Protein AF-A0A7V2SRA1-F1 (afdb_monomer_lite)

Sequence (242 aa):
MNKQQLEEMQYCLSDGKINYTYFKDKYCMFLLQHFITQTISINALKKSHYAQFCNKPKVKQWLSHCGSKFIEPEMVMALWQNELHHFTVTLGQWGGQSPSWQQTCRKGYNLVLQLNFCKTHDRMYEKVTLEDRSPFTFWGHPVSSKRNTLAWSRLDFSKDFSEVLIEEVQNDWLRRADRILSQFEIRKDEAYFTRCGINFNADLFRDYFETFLKPIKALWDEAILCATLEFLTNEIGVKHIY

Secondary structure (DSSP, 8-state):
--HHHHHHHHHHH-SS-EEEEE-TTHHHHHHHHHH-SS-EEHHHHHHSTTGGGGGSHHHHHHHHH--SSEE-HHHHHTT--S--EEEEEEEEEEEES-HHHHT-SSSEEEEEEEEEE-HHHHHHHHHHBSSSS-TTS-TTS---SSS-EEEEEEEEE-TTSSEEEEEEEE-SHHHHHHHHHHHHHH-TT-SEEEETTEEEEHHHHHHHIIIIIHHHHTTHHHHHHHHHHHIIIIII--SEE-

Radius of gyration: 20.52 Å; chains: 1; bounding box: 51×48×55 Å

Structure (mmCIF, N/CA/C/O backbone):
data_AF-A0A7V2SRA1-F1
#
_entry.id   AF-A0A7V2SRA1-F1
#
loop_
_atom_site.group_PDB
_atom_site.id
_atom_site.type_symbol
_atom_site.label_atom_id
_atom_site.label_alt_id
_atom_site.label_comp_id
_atom_site.label_asym_id
_atom_site.label_entity_id
_atom_site.label_seq_id
_atom_site.pdbx_PDB_ins_code
_atom_site.Cartn_x
_atom_site.Cartn_y
_atom_site.Cartn_z
_atom_site.occupancy
_atom_site.B_iso_or_equiv
_atom_site.auth_seq_id
_atom_site.auth_comp_id
_atom_site.auth_asym_id
_atom_site.auth_atom_id
_atom_site.pdbx_PDB_model_num
ATOM 1 N N . MET A 1 1 ? -14.494 -16.254 -0.238 1.00 92.75 1 MET A N 1
ATOM 2 C CA . MET A 1 1 ? -15.909 -15.986 -0.614 1.00 92.75 1 MET A CA 1
ATOM 3 C C . MET A 1 1 ? -16.265 -16.752 -1.887 1.00 92.75 1 MET A C 1
ATOM 5 O O . MET A 1 1 ? -15.365 -17.318 -2.507 1.00 92.75 1 MET A O 1
ATOM 9 N N . ASN A 1 2 ? -17.545 -16.838 -2.269 1.00 93.19 2 ASN A N 1
ATOM 10 C CA . ASN A 1 2 ? -17.913 -17.393 -3.581 1.00 93.19 2 ASN A CA 1
ATOM 11 C C . ASN A 1 2 ? -17.711 -16.342 -4.700 1.00 93.19 2 ASN A C 1
ATOM 13 O O . ASN A 1 2 ? -17.446 -15.176 -4.411 1.00 93.19 2 ASN A O 1
ATOM 17 N N . LYS A 1 3 ? -17.785 -16.758 -5.973 1.00 94.62 3 LYS A N 1
ATOM 18 C CA . LYS A 1 3 ? -17.505 -15.866 -7.114 1.00 94.62 3 LYS A CA 1
ATOM 19 C C . LYS A 1 3 ? -18.513 -14.720 -7.228 1.00 94.62 3 LYS A C 1
ATOM 21 O O . LYS A 1 3 ? -18.113 -13.591 -7.460 1.00 94.62 3 LYS A O 1
ATOM 26 N N . GLN A 1 4 ? -19.793 -15.017 -7.018 1.00 95.12 4 GLN A N 1
ATOM 27 C CA . GLN A 1 4 ? -20.866 -14.030 -7.100 1.00 95.12 4 GLN A CA 1
ATOM 28 C C . GLN A 1 4 ? -20.676 -12.917 -6.061 1.00 95.12 4 GLN A C 1
ATOM 30 O O . GLN A 1 4 ? -20.712 -11.747 -6.409 1.00 95.12 4 GLN A O 1
ATOM 35 N N . GLN A 1 5 ? -20.382 -13.279 -4.809 1.00 93.88 5 GLN A N 1
ATOM 36 C CA . GLN A 1 5 ? -20.104 -12.316 -3.739 1.00 93.88 5 GLN A CA 1
ATOM 37 C C . GLN A 1 5 ? -18.932 -11.392 -4.091 1.00 93.88 5 GLN A C 1
ATOM 39 O O . GLN A 1 5 ? -18.994 -10.192 -3.848 1.00 93.88 5 GLN A O 1
ATOM 44 N N . LEU A 1 6 ? -17.864 -11.945 -4.674 1.00 94.81 6 LEU A N 1
ATOM 45 C CA . LEU A 1 6 ? -16.714 -11.158 -5.111 1.00 94.81 6 LEU A CA 1
ATOM 46 C C . LEU A 1 6 ? -17.099 -10.167 -6.219 1.00 94.81 6 LEU A C 1
ATOM 48 O O . LEU A 1 6 ? -16.709 -9.004 -6.155 1.00 94.81 6 LEU A O 1
ATOM 52 N N . GLU A 1 7 ? -17.842 -10.626 -7.226 1.00 94.44 7 GLU A N 1
ATOM 53 C CA . GLU A 1 7 ? -18.295 -9.796 -8.347 1.00 94.44 7 GLU A CA 1
ATOM 54 C C . GLU A 1 7 ? -19.223 -8.669 -7.869 1.00 94.44 7 GLU A C 1
ATOM 56 O O . GLU A 1 7 ? -19.065 -7.529 -8.298 1.00 94.44 7 GLU A O 1
ATOM 61 N N . GLU A 1 8 ? -20.127 -8.954 -6.927 1.00 93.19 8 GLU A N 1
ATOM 62 C CA . GLU A 1 8 ? -20.997 -7.961 -6.287 1.00 93.19 8 GLU A CA 1
ATOM 63 C C . GLU A 1 8 ? -20.189 -6.914 -5.507 1.00 93.19 8 GLU A C 1
ATOM 65 O O . GLU A 1 8 ? -20.401 -5.716 -5.690 1.00 93.19 8 GLU A O 1
ATOM 70 N N . MET A 1 9 ? -19.214 -7.339 -4.691 1.00 91.69 9 MET A N 1
ATOM 71 C CA . MET A 1 9 ? -18.320 -6.409 -3.990 1.00 91.69 9 MET A CA 1
ATOM 72 C C . MET A 1 9 ? -17.554 -5.525 -4.970 1.00 91.69 9 MET A C 1
ATOM 74 O O . MET A 1 9 ? -17.505 -4.310 -4.798 1.00 91.69 9 MET A O 1
ATOM 78 N N . GLN A 1 10 ? -16.958 -6.123 -6.004 1.00 92.00 10 GLN A N 1
ATOM 79 C CA . GLN A 1 10 ? -16.230 -5.369 -7.017 1.00 92.00 10 GLN A CA 1
ATOM 80 C C . GLN A 1 10 ? -17.146 -4.366 -7.702 1.00 92.00 10 GLN A C 1
ATOM 82 O O . GLN A 1 10 ? -16.761 -3.213 -7.813 1.00 92.00 10 GLN A O 1
ATOM 87 N N . TYR A 1 11 ? -18.353 -4.764 -8.100 1.00 91.12 11 TYR A N 1
ATOM 88 C CA . TYR A 1 11 ? -19.316 -3.868 -8.727 1.00 91.12 11 TYR A CA 1
ATOM 89 C C . TYR A 1 11 ? -19.646 -2.674 -7.823 1.00 91.12 11 TYR A C 1
ATOM 91 O O . TYR A 1 11 ? -19.405 -1.535 -8.222 1.00 91.12 11 TYR A O 1
ATOM 99 N N . CYS A 1 12 ? -20.078 -2.923 -6.583 1.00 89.56 12 CYS A N 1
ATOM 100 C CA . CYS A 1 12 ? -20.474 -1.878 -5.634 1.00 89.56 12 CYS A CA 1
ATOM 101 C C . CYS A 1 12 ? -19.333 -0.920 -5.262 1.00 89.56 12 CYS A C 1
ATOM 103 O O . CYS A 1 12 ? -19.581 0.247 -4.979 1.00 89.56 12 CYS A O 1
ATOM 105 N N . LEU A 1 13 ? -18.089 -1.404 -5.259 1.00 87.38 13 LEU A N 1
ATOM 106 C CA . LEU A 1 13 ? -16.913 -0.646 -4.817 1.00 87.38 13 LEU A CA 1
ATOM 107 C C . LEU A 1 13 ? -16.063 -0.116 -5.984 1.00 87.38 13 LEU A C 1
ATOM 109 O O . LEU A 1 13 ? -15.056 0.556 -5.767 1.00 87.38 13 LEU A O 1
ATOM 113 N N . SER A 1 14 ? -16.427 -0.431 -7.231 1.00 73.62 14 SER A N 1
ATOM 114 C CA . SER A 1 14 ? -15.653 -0.060 -8.428 1.00 73.62 14 SER A CA 1
ATOM 115 C C . SER A 1 14 ? -15.944 1.341 -8.965 1.00 73.62 14 SER A C 1
ATOM 117 O O . SER A 1 14 ? -15.278 1.767 -9.914 1.00 73.62 14 SER A O 1
ATOM 119 N N . ASP A 1 15 ? -16.881 2.075 -8.360 1.00 58.22 15 ASP A N 1
ATOM 120 C CA . ASP A 1 15 ? -17.464 3.289 -8.948 1.00 58.22 15 ASP A CA 1
ATOM 121 C C . ASP A 1 15 ? -16.583 4.554 -8.845 1.00 58.22 15 ASP A C 1
ATOM 123 O O . ASP A 1 15 ? -17.011 5.677 -9.107 1.00 58.22 15 ASP A O 1
ATOM 127 N N . GLY A 1 16 ? -15.293 4.400 -8.538 1.00 55.03 16 GLY A N 1
ATOM 128 C CA . GLY A 1 16 ? -14.349 5.509 -8.548 1.00 55.03 16 GLY A CA 1
ATOM 129 C C . GLY A 1 16 ? -12.896 5.065 -8.597 1.00 55.03 16 GLY A C 1
ATOM 130 O O . GLY A 1 16 ? -12.471 4.134 -7.921 1.00 55.03 16 GLY A O 1
ATOM 131 N N . LYS A 1 17 ? -12.080 5.786 -9.374 1.00 61.94 17 LYS A N 1
ATOM 132 C CA . LYS A 1 17 ? -10.632 5.796 -9.137 1.00 61.94 17 LYS A CA 1
ATOM 133 C C . LYS A 1 17 ? -10.413 6.407 -7.761 1.00 61.94 17 LYS A C 1
ATOM 135 O O . LYS A 1 17 ? -10.502 7.626 -7.623 1.00 61.94 17 LYS A O 1
ATOM 140 N N . ILE A 1 18 ? -10.091 5.580 -6.776 1.00 79.25 18 ILE A N 1
ATOM 141 C CA . ILE A 1 18 ? -9.688 6.081 -5.469 1.00 79.25 18 ILE A CA 1
ATOM 142 C C . ILE A 1 18 ? -8.267 6.616 -5.637 1.00 79.25 18 ILE A C 1
ATOM 144 O O . ILE A 1 18 ? -7.288 5.865 -5.681 1.00 79.25 18 ILE A O 1
ATOM 148 N N . ASN A 1 19 ? -8.158 7.929 -5.832 1.00 89.81 19 ASN A N 1
ATOM 149 C CA . ASN A 1 19 ? -6.879 8.612 -5.724 1.00 89.81 19 ASN A CA 1
ATOM 150 C C . ASN A 1 19 ? -6.400 8.432 -4.288 1.00 89.81 19 ASN A C 1
ATOM 152 O O . ASN A 1 19 ? -7.099 8.804 -3.350 1.00 89.81 19 ASN A O 1
ATOM 156 N N . TYR A 1 20 ? -5.212 7.867 -4.128 1.00 92.69 20 TYR A N 1
ATOM 157 C CA . TYR A 1 20 ? -4.651 7.591 -2.820 1.00 92.69 20 TYR A CA 1
ATOM 158 C C . TYR A 1 20 ? -3.365 8.376 -2.649 1.00 92.69 20 TYR A C 1
ATOM 160 O O . TYR A 1 20 ? -2.504 8.379 -3.530 1.00 92.69 20 TYR A O 1
ATOM 168 N N . THR A 1 21 ? -3.233 9.056 -1.518 1.00 93.19 21 THR A N 1
ATOM 169 C CA . THR A 1 21 ? -2.005 9.754 -1.156 1.00 93.19 21 THR A CA 1
ATOM 170 C C . THR A 1 21 ? -1.408 9.144 0.093 1.00 93.19 21 THR A C 1
ATOM 172 O O . THR A 1 21 ? -2.110 8.800 1.050 1.00 93.19 21 THR A O 1
ATOM 175 N N . TYR A 1 22 ? -0.088 9.008 0.069 1.00 94.19 22 TYR A N 1
ATOM 176 C CA . TYR A 1 22 ? 0.673 8.463 1.177 1.00 94.19 22 TYR A CA 1
ATOM 177 C C . TYR A 1 22 ? 1.929 9.288 1.418 1.00 94.19 22 TYR A C 1
ATOM 179 O O . TYR A 1 22 ? 2.570 9.762 0.483 1.00 94.19 22 TYR A O 1
ATOM 187 N N . PHE A 1 23 ? 2.295 9.414 2.682 1.00 91.56 23 PHE A N 1
ATOM 188 C CA . PHE A 1 23 ? 3.573 9.946 3.125 1.00 91.56 23 PHE A CA 1
ATOM 189 C C . PHE A 1 23 ? 4.098 9.056 4.244 1.00 91.56 23 PHE A C 1
ATOM 191 O O . PHE A 1 23 ? 3.331 8.338 4.890 1.00 91.56 23 PHE A O 1
ATOM 198 N N . LYS A 1 24 ? 5.412 9.088 4.469 1.00 90.62 24 LYS A N 1
ATOM 199 C CA . LYS A 1 24 ? 6.066 8.215 5.448 1.00 90.62 24 LYS A CA 1
ATOM 200 C C . LYS A 1 24 ? 5.407 8.324 6.828 1.00 90.62 24 LYS A C 1
ATOM 202 O O . LYS A 1 24 ? 5.165 9.429 7.310 1.00 90.62 24 LYS A O 1
ATOM 207 N N . ASP A 1 25 ? 5.147 7.172 7.451 1.00 89.94 25 ASP A N 1
ATOM 208 C CA . ASP A 1 25 ? 4.459 7.033 8.740 1.00 89.94 25 ASP A CA 1
ATOM 209 C C . ASP A 1 25 ? 2.972 7.483 8.773 1.00 89.94 25 ASP A C 1
ATOM 211 O O . ASP A 1 25 ? 2.394 7.542 9.861 1.00 89.94 25 ASP A O 1
ATOM 215 N N . LYS A 1 26 ? 2.294 7.733 7.634 1.00 91.75 26 LYS A N 1
ATOM 216 C CA . LYS A 1 26 ? 0.843 8.056 7.610 1.00 91.75 26 LYS A CA 1
ATOM 217 C C . LYS A 1 26 ? -0.003 7.003 8.345 1.00 91.75 26 LYS A C 1
ATOM 219 O O . LYS A 1 26 ? -0.949 7.366 9.043 1.00 91.75 26 LYS A O 1
ATOM 224 N N . TYR A 1 27 ? 0.364 5.720 8.274 1.00 92.75 27 TYR A N 1
ATOM 225 C CA . TYR A 1 27 ? -0.348 4.650 8.992 1.00 92.75 27 TYR A CA 1
ATOM 226 C C . TYR A 1 27 ? -0.405 4.870 10.511 1.00 92.75 27 TYR A C 1
ATOM 228 O O . TYR A 1 27 ? -1.387 4.496 11.148 1.00 92.75 27 TYR A O 1
ATOM 236 N N . CYS A 1 28 ? 0.615 5.507 11.104 1.00 92.56 28 CYS A N 1
ATOM 237 C CA . CYS A 1 28 ? 0.616 5.812 12.534 1.00 92.56 28 CYS A CA 1
ATOM 238 C C . CYS A 1 28 ? -0.541 6.747 12.871 1.00 92.56 28 CYS A C 1
ATOM 240 O O . CYS A 1 28 ? -1.225 6.543 13.865 1.00 92.56 28 CYS A O 1
ATOM 242 N N . MET A 1 29 ? -0.779 7.755 12.032 1.00 90.31 29 MET A N 1
ATOM 243 C CA . MET A 1 29 ? -1.881 8.692 12.227 1.00 90.31 29 MET A CA 1
ATOM 244 C C . MET A 1 29 ? -3.218 7.991 12.098 1.00 90.31 29 MET A C 1
ATOM 246 O O . MET A 1 29 ? -4.045 8.121 12.989 1.00 90.31 29 MET A O 1
ATOM 250 N N . PHE A 1 30 ? -3.397 7.209 11.035 1.00 92.00 30 PHE A N 1
ATOM 251 C CA . PHE A 1 30 ? -4.619 6.444 10.822 1.00 92.00 30 PHE A CA 1
ATOM 252 C C . PHE A 1 30 ? -4.952 5.562 12.040 1.00 92.00 30 PHE A C 1
ATOM 254 O O . PHE A 1 30 ? -6.064 5.613 12.563 1.00 92.00 30 PHE A O 1
ATOM 261 N N . LEU A 1 31 ? -3.973 4.822 12.568 1.00 93.38 31 LEU A N 1
ATOM 262 C CA . LEU A 1 31 ? -4.171 3.972 13.746 1.00 93.38 31 LEU A CA 1
ATOM 263 C C . LEU A 1 31 ? -4.404 4.776 15.034 1.00 93.38 31 LEU A C 1
ATOM 265 O O . LEU A 1 31 ? -5.230 4.390 15.860 1.00 93.38 31 LEU A O 1
ATOM 269 N N . LEU A 1 32 ? -3.713 5.907 15.208 1.00 93.44 32 LEU A N 1
ATOM 270 C CA . LEU A 1 32 ? -3.933 6.798 16.349 1.00 93.44 32 LEU A CA 1
ATOM 271 C C . LEU A 1 32 ? -5.328 7.429 16.321 1.00 93.44 32 LEU A C 1
ATOM 273 O O . LEU A 1 32 ? -5.929 7.561 17.377 1.00 93.44 32 LEU A O 1
ATOM 277 N N . GLN A 1 33 ? -5.868 7.766 15.150 1.00 91.81 33 GLN A N 1
ATOM 278 C CA . GLN A 1 33 ? -7.232 8.298 15.017 1.00 91.81 33 GLN A CA 1
ATOM 279 C C . GLN A 1 33 ? -8.283 7.283 15.476 1.00 91.81 33 GLN A C 1
ATOM 281 O O . GLN A 1 33 ? -9.242 7.651 16.144 1.00 91.81 33 GLN A O 1
ATOM 286 N N . HIS A 1 34 ? -8.069 5.998 15.189 1.00 90.69 34 HIS A N 1
ATOM 287 C CA . HIS A 1 34 ? -8.954 4.927 15.652 1.00 90.69 34 HIS A CA 1
ATOM 288 C C . HIS A 1 34 ? -8.795 4.626 17.148 1.00 90.69 34 HIS A C 1
ATOM 290 O O . HIS A 1 34 ? -9.720 4.137 17.790 1.00 90.69 34 HIS A O 1
ATOM 296 N N . PHE A 1 35 ? -7.619 4.901 17.715 1.00 93.06 35 PHE A N 1
ATOM 297 C CA . PHE A 1 35 ? -7.342 4.691 19.133 1.00 93.06 35 PHE A CA 1
ATOM 298 C C . PHE A 1 35 ? -7.830 5.839 20.022 1.00 93.06 35 PHE A C 1
ATOM 300 O O . PHE A 1 35 ? -8.368 5.610 21.103 1.00 93.06 35 PHE A O 1
ATOM 307 N N . ILE A 1 36 ? -7.604 7.076 19.583 1.00 93.44 36 ILE A N 1
ATOM 308 C CA . ILE A 1 36 ? -7.875 8.302 20.332 1.00 93.44 36 ILE A CA 1
ATOM 309 C C . ILE A 1 36 ? -9.261 8.808 19.933 1.00 93.44 36 ILE A C 1
ATOM 311 O O . ILE A 1 36 ? -9.405 9.799 19.228 1.00 93.44 36 ILE A O 1
ATOM 315 N N . THR A 1 37 ? -10.295 8.097 20.381 1.00 92.62 37 THR A N 1
ATOM 316 C CA . THR A 1 37 ? -11.703 8.476 20.159 1.00 92.62 37 THR A CA 1
ATOM 317 C C . THR A 1 37 ? -12.203 9.529 21.150 1.00 92.62 37 THR A C 1
ATOM 319 O O . THR A 1 37 ? -13.251 10.132 20.951 1.00 92.62 37 THR A O 1
ATOM 322 N N . GLN A 1 38 ? -11.444 9.756 22.221 1.00 93.44 38 GLN A N 1
ATOM 323 C CA . GLN A 1 38 ? -11.684 10.760 23.250 1.00 93.44 38 GLN A CA 1
ATOM 324 C C . GLN A 1 38 ? -10.349 11.321 23.735 1.00 93.44 38 GLN A C 1
ATOM 326 O O . GLN A 1 38 ? -9.298 10.716 23.513 1.00 93.44 38 GLN A O 1
ATOM 331 N N . THR A 1 39 ? -10.384 12.450 24.439 1.00 94.44 39 THR A N 1
ATOM 332 C CA . THR A 1 39 ? -9.178 13.071 24.988 1.00 94.44 39 THR A CA 1
ATOM 333 C C . THR A 1 39 ? -8.441 12.123 25.937 1.00 94.44 39 THR A C 1
ATOM 335 O O . THR A 1 39 ? -9.001 11.656 26.930 1.00 94.44 39 THR A O 1
ATOM 338 N N . ILE A 1 40 ? -7.158 11.862 25.667 1.00 95.19 40 ILE A N 1
ATOM 339 C CA . ILE A 1 40 ? -6.296 11.018 26.511 1.00 95.19 40 ILE A CA 1
ATOM 340 C C . ILE A 1 40 ? -5.048 11.768 26.964 1.00 95.19 40 ILE A C 1
ATOM 342 O O . ILE A 1 40 ? -4.631 12.745 26.354 1.00 95.19 40 ILE A O 1
ATOM 346 N N . SER A 1 41 ? -4.3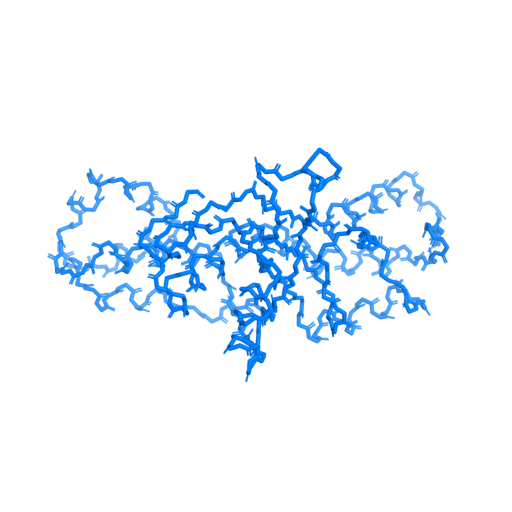91 11.292 28.023 1.00 94.75 41 SER A N 1
ATOM 347 C CA . SER A 1 41 ? -3.075 11.826 28.398 1.00 94.75 41 SER A CA 1
ATOM 348 C C . SER A 1 41 ? -1.954 11.250 27.524 1.00 94.75 41 SER A C 1
ATOM 350 O O . SER A 1 41 ? -1.997 10.084 27.126 1.00 94.75 41 SER A O 1
ATOM 352 N N . ILE A 1 42 ? -0.877 12.016 27.319 1.00 92.94 42 ILE A N 1
ATOM 353 C CA . ILE A 1 42 ? 0.341 11.529 26.642 1.00 92.94 42 ILE A CA 1
ATOM 354 C C . ILE A 1 42 ? 0.910 10.291 27.359 1.00 92.94 42 ILE A C 1
ATOM 356 O O . ILE A 1 42 ? 1.425 9.371 26.726 1.00 92.94 42 ILE A O 1
ATOM 360 N N . ASN A 1 43 ? 0.810 10.241 28.691 1.00 93.44 43 ASN A N 1
ATOM 361 C CA . ASN A 1 43 ? 1.259 9.090 29.474 1.00 93.44 43 ASN A CA 1
ATOM 362 C C . ASN A 1 43 ? 0.417 7.834 29.190 1.00 93.44 43 ASN A C 1
ATOM 364 O O . ASN A 1 43 ? 0.965 6.738 29.131 1.00 93.44 43 ASN A O 1
ATOM 368 N N . ALA A 1 44 ? -0.895 7.987 28.981 1.00 94.88 44 ALA A N 1
ATOM 369 C CA . ALA A 1 44 ? -1.761 6.879 28.587 1.00 94.88 44 ALA A CA 1
ATOM 370 C C . ALA A 1 44 ? -1.365 6.335 27.207 1.00 94.88 44 ALA A C 1
ATOM 372 O O . ALA A 1 44 ? -1.191 5.127 27.064 1.00 94.88 44 ALA A O 1
ATOM 373 N N . LEU A 1 45 ? -1.105 7.213 26.228 1.00 94.62 45 LEU A N 1
ATOM 374 C CA . LEU A 1 45 ? -0.603 6.795 24.915 1.00 94.62 45 LEU A CA 1
ATOM 375 C C . LEU A 1 45 ? 0.722 6.020 25.032 1.00 94.62 45 LEU A C 1
ATOM 377 O O . LEU A 1 45 ? 0.859 4.938 24.464 1.00 94.62 45 LEU A O 1
ATOM 381 N N . LYS A 1 46 ? 1.671 6.517 25.834 1.00 93.69 46 LYS A N 1
ATOM 382 C CA . LYS A 1 46 ? 2.974 5.866 26.080 1.00 93.69 46 LYS A CA 1
ATOM 383 C C . LYS A 1 46 ? 2.887 4.511 26.793 1.00 93.69 46 LYS A C 1
ATOM 385 O O . LYS A 1 46 ? 3.865 3.773 26.775 1.00 93.69 46 LYS A O 1
ATOM 390 N N . LYS A 1 47 ? 1.757 4.189 27.427 1.00 95.50 47 LYS A N 1
ATOM 391 C CA . LYS A 1 47 ? 1.500 2.895 28.082 1.00 95.50 47 LYS A CA 1
ATOM 392 C C . LYS A 1 47 ? 0.615 1.958 27.252 1.00 95.50 47 LYS A C 1
ATOM 394 O O . LYS A 1 47 ? 0.383 0.829 27.669 1.00 95.50 47 LYS A O 1
ATOM 399 N N . SER A 1 48 ? 0.107 2.422 26.112 1.00 95.75 48 SER A N 1
ATOM 400 C CA . SER A 1 48 ? -0.737 1.634 25.211 1.00 95.75 48 SER A CA 1
ATOM 401 C C . SER A 1 48 ? 0.085 0.721 24.297 1.00 95.75 48 SER A C 1
ATOM 403 O O . SER A 1 48 ? 1.307 0.849 24.196 1.00 95.75 48 SER A O 1
ATOM 405 N N . HIS A 1 49 ? -0.592 -0.142 23.537 1.00 93.31 49 HIS A N 1
ATOM 406 C CA . HIS A 1 49 ? 0.026 -0.917 22.455 1.00 93.31 49 HIS A CA 1
ATOM 407 C C . HIS A 1 49 ? 0.572 -0.045 21.310 1.00 93.31 49 HIS A C 1
ATOM 409 O O . HIS A 1 49 ? 1.381 -0.515 20.513 1.00 93.31 49 HIS A O 1
ATOM 415 N N . TYR A 1 50 ? 0.211 1.242 21.265 1.00 94.62 50 TYR A N 1
ATOM 416 C CA . TYR A 1 50 ? 0.743 2.227 20.320 1.00 94.62 50 TYR A CA 1
ATOM 417 C C . TYR A 1 50 ? 1.925 3.042 20.864 1.00 94.62 50 TYR A C 1
ATOM 419 O O . TYR A 1 50 ? 2.377 3.983 20.210 1.00 94.62 50 TYR A O 1
ATOM 427 N N . ALA A 1 51 ? 2.482 2.684 22.027 1.00 94.62 51 ALA A N 1
ATOM 428 C CA . ALA A 1 51 ? 3.611 3.396 22.634 1.00 94.62 51 ALA A CA 1
ATOM 429 C C . ALA A 1 51 ? 4.798 3.579 21.671 1.00 94.62 51 ALA A C 1
ATOM 431 O O . ALA A 1 51 ? 5.426 4.639 21.652 1.00 94.62 51 ALA A O 1
ATOM 432 N N . GLN A 1 52 ? 5.062 2.582 20.822 1.00 94.25 52 GLN A N 1
ATOM 433 C CA . GLN A 1 52 ? 6.125 2.626 19.816 1.00 94.25 52 GLN A CA 1
ATOM 434 C C . GLN A 1 52 ? 5.970 3.773 18.805 1.00 94.25 52 GLN A C 1
ATOM 436 O O . GLN A 1 52 ? 6.974 4.301 18.324 1.00 94.25 52 GLN A O 1
ATOM 441 N N . PHE A 1 53 ? 4.740 4.219 18.524 1.00 93.56 53 PHE A N 1
ATOM 442 C CA . PHE A 1 53 ? 4.507 5.341 17.618 1.00 93.56 53 PHE A CA 1
ATOM 443 C C . PHE A 1 53 ? 5.035 6.647 18.195 1.00 93.56 53 PHE A C 1
ATOM 445 O O . PHE A 1 53 ? 5.509 7.474 17.431 1.00 93.56 53 PHE A O 1
ATOM 452 N N . CYS A 1 54 ? 5.104 6.804 19.522 1.00 91.25 54 CYS A N 1
ATOM 453 C CA . CYS A 1 54 ? 5.696 7.989 20.155 1.00 91.25 54 CYS A CA 1
ATOM 454 C C . CYS A 1 54 ? 7.169 8.219 19.769 1.00 91.25 54 CYS A C 1
ATOM 456 O O . CYS A 1 54 ? 7.672 9.330 19.923 1.00 91.25 54 CYS A O 1
ATOM 458 N N . ASN A 1 55 ? 7.863 7.180 19.293 1.00 91.44 55 ASN A N 1
ATOM 459 C CA . ASN A 1 55 ? 9.261 7.260 18.872 1.00 91.44 55 ASN A CA 1
ATOM 460 C C . ASN A 1 55 ? 9.420 7.535 17.372 1.00 91.44 55 ASN A C 1
ATOM 462 O O . ASN A 1 55 ? 10.529 7.835 16.927 1.00 91.44 55 ASN A O 1
ATOM 466 N N . LYS A 1 56 ? 8.338 7.454 16.589 1.00 91.12 56 LYS A N 1
ATOM 467 C CA . LYS A 1 56 ? 8.368 7.787 15.164 1.00 91.12 56 LYS A CA 1
ATOM 468 C C . LYS A 1 56 ? 8.643 9.280 14.999 1.00 91.12 56 LYS A C 1
ATOM 470 O O . LYS A 1 56 ? 8.008 10.066 15.704 1.00 91.12 56 LYS A O 1
ATOM 475 N N . PRO A 1 57 ? 9.548 9.699 14.093 1.00 88.69 57 PRO A N 1
ATOM 476 C CA . PRO A 1 57 ? 9.990 11.092 14.000 1.00 88.69 57 PRO A CA 1
ATOM 477 C C . PRO A 1 57 ? 8.840 12.104 13.966 1.00 88.69 57 PRO A C 1
ATOM 479 O O . PRO A 1 57 ? 8.873 13.093 14.695 1.00 88.69 57 PRO A O 1
ATOM 482 N N . LYS A 1 58 ? 7.788 11.816 13.191 1.00 85.12 58 LYS A N 1
ATOM 483 C CA . LYS A 1 58 ? 6.625 12.698 13.038 1.00 85.12 58 LYS A CA 1
ATOM 484 C C . LYS A 1 58 ? 5.771 12.792 14.293 1.00 85.12 58 LYS A C 1
ATOM 486 O O . LYS A 1 58 ? 5.486 13.890 14.759 1.00 85.12 58 LYS A O 1
ATOM 491 N N . VAL A 1 59 ? 5.412 11.653 14.876 1.00 88.75 59 VAL A N 1
ATOM 492 C CA . VAL A 1 59 ? 4.620 11.619 16.113 1.00 88.75 59 VAL A CA 1
ATOM 493 C C . VAL A 1 59 ? 5.413 12.249 17.256 1.00 88.75 59 VAL A C 1
ATOM 495 O O . VAL A 1 59 ? 4.868 13.042 18.012 1.00 88.75 59 VAL A O 1
ATOM 498 N N . LYS A 1 60 ? 6.719 11.973 17.352 1.00 89.88 60 LYS A N 1
ATOM 499 C CA . LYS A 1 60 ? 7.607 12.577 18.350 1.00 89.88 60 LYS A CA 1
ATOM 500 C C . LYS A 1 60 ? 7.660 14.099 18.218 1.00 89.88 60 LYS A C 1
ATOM 502 O O . LYS A 1 60 ? 7.539 14.792 19.225 1.00 89.88 60 LYS A O 1
ATOM 507 N N . GLN A 1 61 ? 7.829 14.604 16.994 1.00 87.69 61 GLN A N 1
ATOM 508 C CA . GLN A 1 61 ? 7.824 16.037 16.711 1.00 87.69 61 GLN A CA 1
ATOM 509 C C . GLN A 1 61 ? 6.477 16.659 17.082 1.00 87.69 61 GLN A C 1
ATOM 511 O O . GLN A 1 61 ? 6.436 17.688 17.739 1.00 87.69 61 GLN A O 1
ATOM 516 N N . TRP A 1 62 ? 5.361 16.047 16.713 1.00 87.44 62 TRP A N 1
ATOM 517 C CA . TRP A 1 62 ? 4.041 16.552 17.087 1.00 87.44 62 TRP A CA 1
ATOM 518 C C . TRP A 1 62 ? 3.827 16.580 18.598 1.00 87.44 62 TRP A C 1
ATOM 520 O O . TRP A 1 62 ? 3.483 17.626 19.141 1.00 87.44 62 TRP A O 1
ATOM 530 N N . LEU A 1 63 ? 4.151 15.489 19.296 1.00 88.62 63 LEU A N 1
ATOM 531 C CA . LEU A 1 63 ? 4.048 15.417 20.752 1.00 88.62 63 LEU A CA 1
ATOM 532 C C . LEU A 1 63 ? 4.915 16.466 21.464 1.00 88.62 63 LEU A C 1
ATOM 534 O O . LEU A 1 63 ? 4.547 16.884 22.557 1.00 88.62 63 LEU A O 1
ATOM 538 N N . SER A 1 64 ? 6.039 16.907 20.883 1.00 86.88 64 SER A N 1
ATOM 539 C CA . SER A 1 64 ? 6.845 17.987 21.474 1.00 86.88 64 SER A CA 1
ATOM 540 C C . SER A 1 64 ? 6.220 19.373 21.308 1.00 86.88 64 SER A C 1
ATOM 542 O O . SER A 1 64 ? 6.537 20.266 22.086 1.00 86.88 64 SER A O 1
ATOM 544 N N . HIS A 1 65 ? 5.358 19.562 20.306 1.00 83.75 65 HIS A N 1
ATOM 545 C CA . HIS A 1 65 ? 4.605 20.805 20.100 1.00 83.75 65 HIS A CA 1
ATOM 546 C C . HIS A 1 65 ? 3.267 20.807 20.849 1.00 83.75 65 HIS A C 1
ATOM 548 O O . HIS A 1 65 ? 2.685 21.871 21.062 1.00 83.75 65 HIS A O 1
ATOM 554 N N . CYS A 1 66 ? 2.790 19.642 21.298 1.00 81.19 66 CYS A N 1
ATOM 555 C CA . CYS A 1 66 ? 1.674 19.543 22.229 1.00 81.19 66 CYS A CA 1
ATOM 556 C C . CYS A 1 66 ? 2.087 20.133 23.588 1.00 81.19 66 CYS A C 1
ATOM 558 O O . CYS A 1 66 ? 2.618 19.441 24.451 1.00 81.19 66 CYS A O 1
ATOM 560 N N . GLY A 1 67 ? 1.834 21.429 23.793 1.00 72.31 67 GLY A N 1
ATOM 561 C CA . GLY A 1 67 ? 2.055 22.103 25.081 1.00 72.31 67 GLY A CA 1
ATOM 562 C C . GLY A 1 67 ? 1.141 21.598 26.208 1.00 72.31 67 GLY A C 1
ATOM 563 O O . GLY A 1 67 ? 1.384 21.877 27.381 1.00 72.31 67 GLY A O 1
ATOM 564 N N . SER A 1 68 ? 0.100 20.832 25.862 1.00 77.50 68 SER A N 1
ATOM 565 C CA . SER A 1 68 ? -0.795 20.150 26.796 1.00 77.50 68 SER A CA 1
ATOM 566 C C . SER A 1 68 ? -0.285 18.748 27.142 1.00 77.50 68 SER A C 1
ATOM 568 O O . SER A 1 68 ? 0.302 18.051 26.319 1.00 77.50 68 SER A O 1
ATOM 570 N N . LYS A 1 69 ? -0.577 18.281 28.362 1.00 89.12 69 LYS A N 1
ATOM 571 C CA . LYS A 1 69 ? -0.360 16.876 28.765 1.00 89.12 69 LYS A CA 1
ATOM 572 C C . LYS A 1 69 ? -1.392 15.918 28.155 1.00 89.12 69 LYS A C 1
ATOM 574 O O . LYS A 1 69 ? -1.294 14.705 28.373 1.00 89.12 69 LYS A O 1
ATOM 579 N N . PHE A 1 70 ? -2.364 16.459 27.426 1.00 92.50 70 PHE A N 1
ATOM 580 C CA . PHE A 1 70 ? -3.481 15.751 26.822 1.00 92.50 70 PHE A CA 1
ATOM 581 C C . PHE A 1 70 ? -3.453 15.860 25.298 1.00 92.50 70 PHE A C 1
ATOM 583 O O . PHE A 1 70 ? -2.905 16.808 24.740 1.00 92.50 70 PHE A O 1
ATOM 590 N N . ILE A 1 71 ? -4.037 14.857 24.658 1.00 92.31 71 ILE A N 1
ATOM 591 C CA . ILE A 1 71 ? -4.195 14.722 23.219 1.00 92.31 71 ILE A CA 1
ATOM 592 C C . ILE A 1 71 ? -5.692 14.625 22.956 1.00 92.31 71 ILE A C 1
ATOM 594 O O . ILE A 1 71 ? -6.331 13.685 23.431 1.00 92.31 71 ILE A O 1
ATOM 598 N N . GLU A 1 72 ? -6.229 15.586 22.216 1.00 91.88 72 GLU A N 1
ATOM 599 C CA . GLU A 1 72 ? -7.606 15.576 21.720 1.00 91.88 72 GLU A CA 1
ATOM 600 C C . GLU A 1 72 ? -7.657 14.880 20.344 1.00 91.88 72 GLU A C 1
ATOM 602 O O . GLU A 1 72 ? -6.663 14.938 19.605 1.00 91.88 72 GLU A O 1
ATOM 607 N N . PRO A 1 73 ? -8.767 14.211 19.977 1.00 90.56 73 PRO A N 1
ATOM 608 C CA . PRO A 1 73 ? -8.891 13.506 18.695 1.00 90.56 73 PRO A CA 1
ATOM 609 C C . PRO A 1 73 ? -8.541 14.373 17.473 1.00 90.56 73 PRO A C 1
ATOM 611 O O . PRO A 1 73 ? -7.829 13.940 16.562 1.00 90.56 73 PRO A O 1
ATOM 614 N N . GLU A 1 74 ? -8.961 15.637 17.480 1.00 88.56 74 GLU A N 1
ATOM 615 C CA . GLU A 1 74 ? -8.758 16.607 16.402 1.00 88.56 74 GLU A CA 1
ATOM 616 C C . GLU A 1 74 ? -7.272 16.936 16.199 1.00 88.56 74 GLU A C 1
ATOM 618 O O . GLU A 1 74 ? -6.834 17.219 15.082 1.00 88.56 74 GLU A O 1
ATOM 623 N N . MET A 1 75 ? -6.455 16.833 17.253 1.00 88.75 75 MET A N 1
ATOM 624 C CA . MET A 1 75 ? -5.017 17.103 17.179 1.00 88.75 75 MET A CA 1
ATOM 625 C C . MET A 1 75 ? -4.276 16.082 16.312 1.00 88.75 75 MET A C 1
ATOM 627 O O . MET A 1 75 ? -3.217 16.404 15.770 1.00 88.75 75 MET A O 1
ATOM 631 N N . VAL A 1 76 ? -4.808 14.864 16.163 1.00 87.12 76 VAL A N 1
ATOM 632 C CA . VAL A 1 76 ? -4.208 13.827 15.308 1.00 87.12 76 VAL A CA 1
ATOM 633 C C . VAL A 1 76 ? -4.384 14.177 13.826 1.00 87.12 76 VAL A C 1
ATOM 635 O O . VAL A 1 76 ? -3.537 13.826 13.008 1.00 87.12 76 VAL A O 1
ATOM 638 N N . MET A 1 77 ? -5.438 14.918 13.464 1.00 78.38 77 MET A N 1
ATOM 639 C CA . MET A 1 77 ? -5.663 15.381 12.084 1.00 78.38 77 MET A CA 1
ATOM 640 C C . MET A 1 77 ? -4.615 16.407 11.640 1.00 78.38 77 MET A C 1
ATOM 642 O O . MET A 1 77 ? -4.240 16.445 10.469 1.00 78.38 77 MET A O 1
ATOM 646 N N . ALA A 1 78 ? -4.076 17.190 12.579 1.00 78.81 78 ALA A N 1
ATOM 647 C CA . ALA A 1 78 ? -3.061 18.210 12.309 1.00 78.81 78 ALA A CA 1
ATOM 648 C C . ALA A 1 78 ? -1.681 17.642 11.913 1.00 78.81 78 ALA A C 1
ATOM 650 O O . ALA A 1 78 ? -0.796 18.397 11.519 1.00 78.81 78 ALA A O 1
ATOM 651 N N . LEU A 1 79 ? -1.480 16.322 11.996 1.00 77.31 79 LEU A N 1
ATOM 652 C CA . LEU A 1 79 ? -0.244 15.644 11.587 1.00 77.31 79 LEU A CA 1
ATOM 653 C C . LEU A 1 79 ? -0.082 15.504 10.055 1.00 77.31 79 LEU A C 1
ATOM 655 O O . LEU A 1 79 ? 0.945 14.994 9.593 1.00 77.31 79 LEU A O 1
ATOM 659 N N . TRP A 1 80 ? -1.083 15.911 9.266 1.00 76.44 80 TRP A N 1
ATOM 660 C CA . TRP A 1 80 ? -1.076 15.759 7.808 1.00 76.44 80 TRP A CA 1
ATOM 661 C C . TRP A 1 80 ? -0.005 16.625 7.128 1.00 76.44 80 TRP A C 1
ATOM 663 O O . TRP A 1 80 ? 0.401 17.662 7.649 1.00 76.44 80 TRP A O 1
ATOM 673 N N . GLN A 1 81 ? 0.480 16.197 5.959 1.00 72.75 81 GLN A N 1
ATOM 674 C CA . GLN A 1 81 ? 1.645 16.795 5.295 1.00 72.75 81 GLN A CA 1
ATOM 675 C C . GLN A 1 81 ? 1.434 17.108 3.816 1.00 72.75 81 GLN A C 1
ATOM 677 O O . GLN A 1 81 ? 0.509 16.609 3.178 1.00 72.75 81 GLN A O 1
ATOM 682 N N . ASN A 1 82 ? 2.374 17.898 3.286 1.00 66.62 82 ASN A N 1
ATOM 683 C CA . ASN A 1 82 ? 2.420 18.333 1.891 1.00 66.62 82 ASN A CA 1
ATOM 684 C C . ASN A 1 82 ? 3.275 17.429 0.987 1.00 66.62 82 ASN A C 1
ATOM 686 O O . ASN A 1 82 ? 3.057 17.421 -0.222 1.00 66.62 82 ASN A O 1
ATOM 690 N N . GLU A 1 83 ? 4.243 16.677 1.528 1.00 78.25 83 GLU A N 1
ATOM 691 C CA . GLU A 1 83 ? 5.055 15.756 0.721 1.00 78.25 83 GLU A CA 1
ATOM 692 C C . GLU A 1 83 ? 4.288 14.451 0.507 1.00 78.25 83 GLU A C 1
ATOM 694 O O . GLU A 1 83 ? 4.307 13.549 1.342 1.00 78.25 83 GLU A O 1
ATOM 699 N N . LEU A 1 84 ? 3.546 14.393 -0.597 1.00 86.25 84 LEU A N 1
ATOM 700 C CA . LEU A 1 84 ? 2.621 13.311 -0.897 1.00 86.25 84 LEU A CA 1
ATOM 701 C C . LEU A 1 84 ? 3.119 12.486 -2.079 1.00 86.25 84 LEU A C 1
ATOM 703 O O . LEU A 1 84 ? 3.343 12.995 -3.177 1.00 86.25 84 LEU A O 1
ATOM 707 N N . HIS A 1 85 ? 3.199 11.176 -1.878 1.00 91.88 85 HIS A N 1
ATOM 708 C CA . HIS A 1 85 ? 3.247 10.226 -2.976 1.00 91.88 85 HIS A CA 1
ATOM 709 C C . HIS A 1 85 ? 1.827 9.935 -3.443 1.00 91.88 85 HIS A C 1
ATOM 711 O O . HIS A 1 85 ? 0.942 9.631 -2.641 1.00 91.88 85 HIS A O 1
ATOM 717 N N . HIS A 1 86 ? 1.620 10.026 -4.753 1.00 93.50 86 HIS A N 1
ATOM 718 C CA . HIS A 1 86 ? 0.320 9.828 -5.378 1.00 93.50 86 HIS A CA 1
ATOM 719 C C . HIS A 1 86 ? 0.219 8.439 -6.006 1.00 93.50 86 HIS A C 1
ATOM 721 O O . HIS A 1 86 ? 1.058 8.040 -6.818 1.00 93.50 86 HIS A O 1
ATOM 727 N N . PHE A 1 87 ? -0.872 7.758 -5.685 1.00 95.00 87 PHE A N 1
ATOM 728 C CA . PHE A 1 87 ? -1.226 6.427 -6.148 1.00 95.00 87 PHE A CA 1
ATOM 729 C C . PHE A 1 87 ? -2.689 6.385 -6.587 1.00 95.00 87 PHE A C 1
ATOM 731 O O . PHE A 1 87 ? -3.462 7.327 -6.393 1.00 95.00 87 PHE A O 1
ATOM 738 N N . THR A 1 88 ? -3.078 5.261 -7.175 1.00 93.62 88 THR A N 1
ATOM 739 C CA . THR A 1 88 ? -4.486 4.923 -7.390 1.00 93.62 88 THR A CA 1
ATOM 740 C C . THR A 1 88 ? -4.759 3.534 -6.854 1.00 93.62 88 THR A C 1
ATOM 742 O O . THR A 1 88 ? -3.971 2.618 -7.088 1.00 93.62 88 THR A O 1
ATOM 745 N N . VAL A 1 89 ? -5.873 3.377 -6.153 1.00 94.31 89 VAL A N 1
ATOM 746 C CA . VAL A 1 89 ? -6.310 2.084 -5.636 1.00 94.31 89 VAL A CA 1
ATOM 747 C C . VAL A 1 89 ? -7.368 1.503 -6.567 1.00 94.31 89 VAL A C 1
ATOM 749 O O . VAL A 1 89 ? -8.270 2.210 -7.018 1.00 94.31 89 VAL A O 1
ATOM 752 N N . THR A 1 90 ? -7.217 0.224 -6.901 1.00 94.12 90 THR A N 1
ATOM 753 C CA . THR A 1 90 ? -8.199 -0.542 -7.677 1.00 94.12 90 THR A CA 1
ATOM 754 C C . THR A 1 90 ? -8.448 -1.898 -7.038 1.00 94.12 90 THR A C 1
ATOM 756 O O . THR A 1 90 ? -7.676 -2.348 -6.192 1.00 94.12 90 THR A O 1
ATOM 759 N N . LEU A 1 91 ? -9.528 -2.550 -7.460 1.00 94.56 91 LEU A N 1
ATOM 760 C CA . LEU A 1 91 ? -9.879 -3.890 -7.018 1.00 94.56 91 LEU A CA 1
ATOM 761 C C . LEU A 1 91 ? -9.560 -4.916 -8.102 1.00 94.56 91 LEU A C 1
ATOM 763 O O . LEU A 1 91 ? -9.794 -4.694 -9.290 1.00 94.56 91 LEU A O 1
ATOM 767 N N . GLY A 1 92 ? -9.035 -6.047 -7.657 1.00 94.00 92 GLY A N 1
ATOM 768 C CA . GLY A 1 92 ? -8.794 -7.244 -8.439 1.00 94.00 92 GLY A CA 1
ATOM 769 C C . GLY A 1 92 ? -9.336 -8.471 -7.717 1.00 94.00 92 GLY A C 1
ATOM 770 O O . GLY A 1 92 ? -10.094 -8.372 -6.749 1.00 94.00 92 GLY A O 1
ATOM 771 N N . GLN A 1 93 ? -8.942 -9.642 -8.199 1.00 95.31 93 GLN A N 1
ATOM 772 C CA . GLN A 1 93 ? -9.377 -10.921 -7.654 1.00 95.31 93 GLN A CA 1
ATOM 773 C C . GLN A 1 93 ? -8.237 -11.930 -7.643 1.00 95.31 93 GLN A C 1
ATOM 775 O O . GLN A 1 93 ? -7.318 -11.856 -8.460 1.00 95.31 93 GLN A O 1
ATOM 780 N N . TRP A 1 94 ? -8.347 -12.900 -6.744 1.00 95.81 94 TRP A N 1
ATOM 781 C CA . TRP A 1 94 ? -7.474 -14.063 -6.672 1.00 95.81 94 TRP A CA 1
ATOM 782 C C . TRP A 1 94 ? -8.270 -15.297 -6.256 1.00 95.81 94 TRP A C 1
ATOM 784 O O . TRP A 1 94 ? -9.283 -15.171 -5.570 1.00 95.81 94 TRP A O 1
ATOM 794 N N . GLY A 1 95 ? -7.802 -16.488 -6.620 1.00 93.94 95 GLY A N 1
ATOM 795 C CA . GLY A 1 95 ? -8.348 -17.737 -6.106 1.00 93.94 95 GLY A CA 1
ATOM 796 C C . GLY A 1 95 ? -9.191 -18.529 -7.101 1.00 93.94 95 GLY A C 1
ATOM 797 O O . GLY A 1 95 ? -9.237 -18.280 -8.307 1.00 93.94 95 GLY A O 1
ATOM 798 N N . GLY A 1 96 ? -9.828 -19.566 -6.570 1.00 91.94 96 GLY A N 1
ATOM 799 C CA . GLY A 1 96 ? -10.613 -20.539 -7.308 1.00 91.94 96 GLY A CA 1
ATOM 800 C C . GLY A 1 96 ? -10.914 -21.779 -6.467 1.00 91.94 96 GLY A C 1
ATOM 801 O O . GLY A 1 96 ? -10.815 -21.788 -5.242 1.00 91.94 96 GLY A O 1
ATOM 802 N N . GLN A 1 97 ? -11.286 -22.870 -7.133 1.00 90.38 97 GLN A N 1
ATOM 803 C CA . GLN A 1 97 ? -11.731 -24.093 -6.448 1.00 90.38 97 GLN A CA 1
ATOM 804 C C . GLN A 1 97 ? -10.589 -24.990 -5.941 1.00 90.38 97 GLN A C 1
ATOM 806 O O . GLN A 1 97 ? -10.847 -25.944 -5.206 1.00 90.38 97 GLN A O 1
ATOM 811 N N . SER A 1 98 ? -9.341 -24.692 -6.318 1.00 91.44 98 SER A N 1
ATOM 812 C CA . SER A 1 98 ? -8.153 -25.478 -5.970 1.00 91.44 98 SER A CA 1
ATOM 813 C C . SER A 1 98 ? -7.184 -24.651 -5.113 1.00 91.44 98 SER A C 1
ATOM 815 O O . SER A 1 98 ? -6.339 -23.950 -5.671 1.00 91.44 98 SER A O 1
ATOM 817 N N . PRO A 1 99 ? -7.283 -24.708 -3.770 1.00 86.44 99 PRO A N 1
ATOM 818 C CA . PRO A 1 99 ? -6.483 -23.867 -2.879 1.00 86.44 99 PRO A CA 1
ATOM 819 C C . PRO A 1 99 ? -4.986 -24.130 -2.986 1.00 86.44 99 PRO A C 1
ATOM 821 O O . PRO A 1 99 ? -4.201 -23.206 -2.858 1.00 86.44 99 PRO A O 1
ATOM 824 N N . SER A 1 100 ? -4.572 -25.371 -3.266 1.00 87.56 100 SER A N 1
ATOM 825 C CA . SER A 1 100 ? -3.153 -25.722 -3.397 1.00 87.56 100 SER A CA 1
ATOM 826 C C . SER A 1 100 ? -2.492 -25.028 -4.587 1.00 87.56 100 SER A C 1
ATOM 828 O O . SER A 1 100 ? -1.377 -24.532 -4.468 1.00 87.56 100 SER A O 1
ATOM 830 N N . TRP A 1 101 ? -3.188 -24.958 -5.724 1.00 86.00 101 TRP A N 1
ATOM 831 C CA . TRP A 1 101 ? -2.688 -24.256 -6.907 1.00 86.00 101 TRP A CA 1
ATOM 832 C C . TRP A 1 101 ? -2.789 -22.738 -6.751 1.00 86.00 101 TRP A C 1
ATOM 834 O O . TRP A 1 101 ? -1.910 -22.006 -7.193 1.00 86.00 101 TRP A O 1
ATOM 844 N N . GLN A 1 102 ? -3.848 -22.281 -6.084 1.00 90.25 102 GLN A N 1
ATOM 845 C CA . GLN A 1 102 ? -4.117 -20.868 -5.831 1.00 90.25 102 GLN A CA 1
ATOM 846 C C . GLN A 1 102 ? -3.349 -20.317 -4.624 1.00 90.25 102 GLN A C 1
ATOM 848 O O . GLN A 1 102 ? -3.376 -19.118 -4.398 1.00 90.25 102 GLN A O 1
ATOM 853 N N . GLN A 1 103 ? -2.678 -21.160 -3.839 1.00 90.88 103 GLN A N 1
ATOM 854 C CA . GLN A 1 103 ? -1.972 -20.767 -2.616 1.00 90.88 103 GLN A CA 1
ATOM 855 C C . GLN A 1 103 ? -2.863 -19.985 -1.629 1.00 90.88 103 GLN A C 1
ATOM 857 O O . GLN A 1 103 ? -2.421 -19.020 -1.013 1.00 90.88 103 GLN A O 1
ATOM 862 N N . THR A 1 104 ? -4.130 -20.390 -1.492 1.00 91.75 104 THR A N 1
ATOM 863 C CA . THR A 1 104 ? -5.097 -19.762 -0.575 1.00 91.75 104 THR A CA 1
ATOM 864 C C . THR A 1 104 ? -5.369 -20.639 0.641 1.00 91.75 104 THR A C 1
ATOM 866 O O . THR A 1 104 ? -5.304 -21.870 0.567 1.00 91.75 104 THR A O 1
ATOM 869 N N . CYS A 1 105 ? -5.740 -20.018 1.764 1.00 87.50 105 CYS A N 1
ATOM 870 C CA . CYS A 1 105 ? -6.074 -20.741 2.994 1.00 87.50 105 CYS A CA 1
ATOM 871 C C . CYS A 1 105 ? -7.351 -21.585 2.852 1.00 87.50 105 CYS A C 1
ATOM 873 O O . CYS A 1 105 ? -7.491 -22.633 3.484 1.00 87.50 105 CYS A O 1
ATOM 875 N N . ARG A 1 106 ? -8.287 -21.154 1.998 1.00 90.06 106 ARG A N 1
ATOM 876 C CA . ARG A 1 106 ? -9.556 -21.849 1.747 1.00 90.06 106 ARG A CA 1
ATOM 877 C C . ARG A 1 106 ? -9.954 -21.833 0.273 1.00 90.06 106 ARG A C 1
ATOM 879 O O . ARG A 1 106 ? -9.420 -21.079 -0.538 1.00 90.06 106 ARG A O 1
ATOM 886 N N . LYS A 1 107 ? -10.924 -22.686 -0.070 1.00 92.94 107 LYS A N 1
ATOM 887 C CA . LYS A 1 107 ? -11.562 -22.713 -1.396 1.00 92.94 107 LYS A CA 1
ATOM 888 C C . LYS A 1 107 ? -12.376 -21.446 -1.632 1.00 92.94 107 LYS A C 1
ATOM 890 O O . LYS A 1 107 ? -13.071 -20.977 -0.730 1.00 92.94 107 LYS A O 1
ATOM 895 N N . GLY A 1 108 ? -12.365 -20.975 -2.874 1.00 93.94 108 GLY A N 1
ATOM 896 C CA . GLY A 1 108 ? -13.117 -19.809 -3.312 1.00 93.94 108 GLY A CA 1
ATOM 897 C C . GLY A 1 108 ? -12.196 -18.681 -3.747 1.00 93.94 108 GLY A C 1
ATOM 898 O O . GLY A 1 108 ? -11.076 -18.915 -4.188 1.00 93.94 108 GLY A O 1
ATOM 899 N N . TYR A 1 109 ? -12.714 -17.467 -3.656 1.00 95.75 109 TYR A N 1
ATOM 900 C CA . TYR A 1 109 ? -12.062 -16.268 -4.155 1.00 95.75 109 TYR A CA 1
ATOM 901 C C . TYR A 1 109 ? -11.736 -15.309 -3.016 1.00 95.75 109 TYR A C 1
ATOM 903 O O . TYR A 1 109 ? -12.422 -15.311 -1.987 1.00 95.75 109 TYR A O 1
ATOM 911 N N . ASN A 1 110 ? -10.729 -14.479 -3.248 1.00 96.31 110 ASN A N 1
ATOM 912 C CA . ASN A 1 110 ? -10.284 -13.407 -2.375 1.00 96.31 110 ASN A CA 1
ATOM 913 C C . ASN A 1 110 ? -10.400 -12.094 -3.155 1.00 96.31 110 ASN A C 1
ATOM 915 O O . ASN A 1 110 ? -10.120 -12.046 -4.360 1.00 96.31 110 ASN A O 1
ATOM 919 N N . LEU A 1 111 ? -10.789 -11.028 -2.460 1.00 96.38 111 LEU A N 1
ATOM 920 C CA . LEU A 1 111 ? -10.703 -9.683 -3.014 1.00 96.38 111 LEU A CA 1
ATOM 921 C C . LE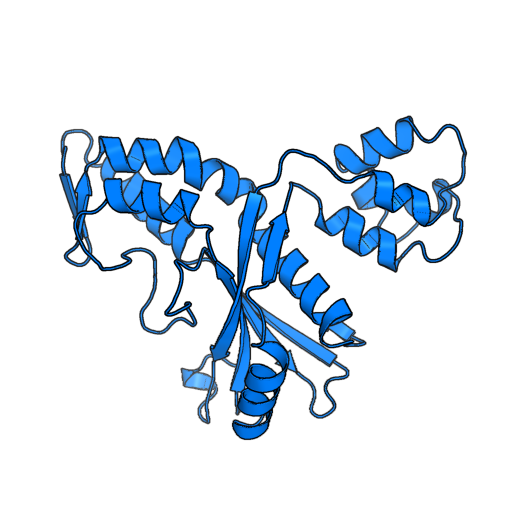U A 1 111 ? -9.234 -9.260 -2.992 1.00 96.38 111 LEU A C 1
ATOM 923 O O . LEU A 1 111 ? -8.516 -9.559 -2.038 1.00 96.38 111 LEU A O 1
ATOM 927 N N . VAL A 1 112 ? -8.774 -8.575 -4.034 1.00 96.81 112 VAL A N 1
ATOM 928 C CA . VAL A 1 112 ? -7.413 -8.034 -4.061 1.00 96.81 112 VAL A CA 1
ATOM 929 C C . VAL A 1 112 ? -7.478 -6.523 -4.120 1.00 96.81 112 VAL A C 1
ATOM 931 O O . VAL A 1 112 ? -8.060 -5.972 -5.051 1.00 96.81 112 VAL A O 1
ATOM 934 N N . LEU A 1 113 ? -6.839 -5.855 -3.165 1.00 96.69 113 LEU A N 1
ATOM 935 C CA . LEU A 1 113 ? -6.596 -4.423 -3.241 1.00 96.69 113 LEU A CA 1
ATOM 936 C C . LEU A 1 113 ? -5.280 -4.180 -3.979 1.00 96.69 113 LEU A C 1
ATOM 938 O O . LEU A 1 113 ? -4.247 -4.735 -3.615 1.00 96.69 113 LEU A O 1
ATOM 942 N N . GLN A 1 114 ? -5.306 -3.356 -5.018 1.00 96.62 114 GLN A N 1
ATOM 943 C CA . GLN A 1 114 ? -4.146 -3.051 -5.852 1.00 96.62 114 GLN A CA 1
ATOM 944 C C . GLN A 1 114 ? -3.741 -1.597 -5.630 1.00 96.62 114 GLN A C 1
ATOM 946 O O . GLN A 1 114 ? -4.527 -0.690 -5.902 1.00 96.62 114 GLN A O 1
ATOM 951 N N . LEU A 1 115 ? -2.508 -1.368 -5.182 1.00 97.00 115 LEU A N 1
ATOM 952 C CA . LEU A 1 115 ? -1.904 -0.042 -5.128 1.00 97.00 115 LEU A CA 1
ATOM 953 C C . LEU A 1 115 ? -1.122 0.187 -6.419 1.00 97.00 115 LEU A C 1
ATOM 955 O O . LEU A 1 115 ? -0.108 -0.462 -6.686 1.00 97.00 115 LEU A O 1
ATOM 959 N N . ASN A 1 116 ? -1.595 1.124 -7.228 1.00 95.56 116 ASN A N 1
ATOM 960 C CA . ASN A 1 116 ? -1.042 1.401 -8.543 1.00 95.56 116 ASN A CA 1
ATOM 961 C C . ASN A 1 116 ? -0.344 2.753 -8.585 1.00 95.56 116 ASN A C 1
ATOM 963 O O . ASN A 1 116 ? -0.737 3.703 -7.903 1.00 95.56 116 ASN A O 1
ATOM 967 N N . PHE A 1 117 ? 0.659 2.858 -9.445 1.00 94.44 117 PHE A N 1
ATOM 968 C CA . PHE A 1 117 ? 1.349 4.111 -9.687 1.00 94.44 117 PHE A CA 1
ATOM 969 C C . PHE A 1 117 ? 0.436 5.171 -10.329 1.00 94.44 117 PHE A C 1
ATOM 971 O O . PHE A 1 117 ? -0.595 4.876 -10.943 1.00 94.44 117 PHE A O 1
ATOM 978 N N . CYS A 1 118 ? 0.824 6.440 -10.182 1.00 90.38 118 CYS A N 1
ATOM 979 C CA . CYS A 1 118 ? 0.175 7.567 -10.846 1.00 90.38 118 CYS A CA 1
ATOM 980 C C . CYS A 1 118 ? 0.679 7.764 -12.288 1.00 90.38 118 CYS A C 1
ATOM 982 O O . CYS A 1 118 ? 1.673 7.189 -12.712 1.00 90.38 118 CYS A O 1
ATOM 984 N N . LYS A 1 119 ? 0.042 8.663 -13.048 1.00 88.25 119 LYS A N 1
ATOM 985 C CA . LYS A 1 119 ? 0.460 8.972 -14.430 1.00 88.25 119 LYS A CA 1
ATOM 986 C C . LYS A 1 119 ? 1.885 9.531 -14.543 1.00 88.25 119 LYS A C 1
ATOM 988 O O . LYS A 1 119 ? 2.494 9.418 -15.601 1.00 88.25 119 LYS A O 1
ATOM 993 N N . THR A 1 120 ? 2.402 10.170 -13.492 1.00 88.56 120 THR A N 1
ATOM 994 C CA . THR A 1 120 ? 3.777 10.694 -13.485 1.00 88.56 120 THR A CA 1
ATOM 995 C C . THR A 1 120 ? 4.791 9.562 -13.593 1.00 88.56 120 THR A C 1
ATOM 997 O O . THR A 1 120 ? 5.736 9.676 -14.365 1.00 88.56 120 THR A O 1
ATOM 1000 N N . HIS A 1 121 ? 4.547 8.455 -12.889 1.00 92.19 121 HIS A N 1
ATOM 1001 C CA . HIS A 1 121 ? 5.331 7.234 -13.038 1.00 92.19 121 HIS A CA 1
ATOM 1002 C C . HIS A 1 121 ? 5.280 6.707 -14.471 1.00 92.19 121 HIS A C 1
ATOM 1004 O O . HIS A 1 121 ? 6.330 6.455 -15.049 1.00 92.19 121 HIS A O 1
ATOM 1010 N N . ASP A 1 122 ? 4.075 6.556 -15.036 1.00 88.56 122 ASP A N 1
ATOM 1011 C CA . ASP A 1 122 ? 3.888 5.940 -16.357 1.00 88.56 122 ASP A CA 1
ATOM 1012 C C . ASP A 1 122 ? 4.731 6.672 -17.419 1.00 88.56 122 ASP A C 1
ATOM 1014 O O . ASP A 1 122 ? 5.493 6.039 -18.139 1.00 88.56 122 ASP A O 1
ATOM 1018 N N . ARG A 1 123 ? 4.741 8.012 -17.391 1.00 88.19 123 ARG A N 1
ATOM 1019 C CA . ARG A 1 123 ? 5.573 8.851 -18.277 1.00 88.19 123 ARG A CA 1
ATOM 1020 C C . ARG A 1 123 ? 7.079 8.691 -18.081 1.00 88.19 123 ARG A C 1
ATOM 1022 O O . ARG A 1 123 ? 7.842 8.930 -19.013 1.00 88.19 123 ARG A O 1
ATOM 1029 N N . MET A 1 124 ? 7.534 8.415 -16.859 1.00 88.75 124 MET A N 1
ATOM 1030 C CA . MET A 1 124 ? 8.954 8.153 -16.604 1.00 88.75 124 MET A CA 1
ATOM 1031 C C . MET A 1 124 ? 9.327 6.765 -17.110 1.00 88.75 124 MET A C 1
ATOM 1033 O O . MET A 1 124 ? 10.328 6.612 -17.798 1.00 88.75 124 MET A O 1
ATOM 1037 N N . TYR A 1 125 ? 8.486 5.777 -16.822 1.00 88.62 125 TYR A N 1
ATOM 1038 C CA . TYR A 1 125 ? 8.683 4.398 -17.235 1.00 88.62 125 TYR A CA 1
ATOM 1039 C C . TYR A 1 125 ? 8.654 4.224 -18.766 1.00 88.62 125 TYR A C 1
ATOM 1041 O O . TYR A 1 125 ? 9.508 3.524 -19.305 1.00 88.62 125 TYR A O 1
ATOM 1049 N N . GLU A 1 126 ? 7.775 4.932 -19.480 1.00 87.50 126 GLU A N 1
ATOM 1050 C CA . GLU A 1 126 ? 7.720 4.969 -20.955 1.00 87.50 126 GLU A CA 1
ATOM 1051 C C . GLU A 1 126 ? 9.033 5.437 -21.609 1.00 87.50 126 GLU A C 1
ATOM 1053 O O . GLU A 1 126 ? 9.288 5.141 -22.771 1.00 87.50 126 GLU A O 1
ATOM 1058 N N . LYS A 1 127 ? 9.899 6.160 -20.887 1.00 86.56 127 LYS A N 1
ATOM 1059 C CA . LYS A 1 127 ? 11.228 6.540 -21.401 1.00 86.56 127 LYS A CA 1
ATOM 1060 C C . LYS A 1 127 ? 12.247 5.414 -21.269 1.00 86.56 127 LYS A C 1
ATOM 1062 O O . LYS A 1 127 ? 13.237 5.389 -21.989 1.00 86.56 127 LYS A O 1
ATOM 1067 N N . VAL A 1 128 ? 12.036 4.515 -20.314 1.00 85.06 128 VAL A N 1
ATOM 1068 C CA . VAL A 1 128 ? 12.985 3.464 -19.930 1.00 85.06 128 VAL A CA 1
ATOM 1069 C C . VAL A 1 128 ? 12.857 2.240 -20.829 1.00 85.06 128 VAL A C 1
ATOM 1071 O O . VAL A 1 128 ? 13.832 1.514 -21.034 1.00 85.06 128 VAL A O 1
ATOM 1074 N N . THR A 1 129 ? 11.661 2.004 -21.366 1.00 77.25 129 THR A N 1
ATOM 1075 C CA . THR A 1 129 ? 11.383 0.906 -22.284 1.00 77.25 129 THR A CA 1
ATOM 1076 C C . THR A 1 129 ? 10.588 1.389 -23.488 1.00 77.25 129 THR A C 1
ATOM 1078 O O . THR A 1 129 ? 9.702 2.223 -23.360 1.00 77.25 129 THR A O 1
ATOM 1081 N N . LEU A 1 130 ? 10.911 0.845 -24.660 1.00 66.50 130 LEU A N 1
ATOM 1082 C CA . LEU A 1 130 ? 10.212 1.127 -25.917 1.00 66.50 130 LEU A CA 1
ATOM 1083 C C . LEU A 1 130 ? 9.032 0.172 -26.167 1.00 66.50 130 LEU A C 1
ATOM 1085 O O . LEU A 1 130 ? 8.366 0.278 -27.191 1.00 66.50 130 LEU A O 1
ATOM 1089 N N . GLU A 1 131 ? 8.802 -0.781 -25.262 1.00 70.25 131 GLU A N 1
ATOM 1090 C CA . GLU A 1 131 ? 7.858 -1.882 -25.441 1.00 70.25 131 GLU A CA 1
ATOM 1091 C C . GLU A 1 131 ? 6.626 -1.709 -24.542 1.00 70.25 131 GLU A C 1
ATOM 1093 O O . GLU A 1 131 ? 6.749 -1.389 -23.361 1.00 70.25 131 GLU A O 1
ATOM 1098 N N . ASP A 1 132 ? 5.437 -2.027 -25.064 1.00 65.50 132 ASP A N 1
ATOM 1099 C CA . ASP A 1 132 ? 4.142 -1.953 -24.353 1.00 65.50 132 ASP A CA 1
ATOM 1100 C C . ASP A 1 132 ? 3.918 -3.131 -23.375 1.00 65.50 132 ASP A C 1
ATOM 1102 O O . ASP A 1 132 ? 2.811 -3.615 -23.138 1.00 65.50 132 ASP A O 1
ATOM 1106 N N . ARG A 1 133 ? 5.004 -3.686 -22.833 1.00 67.88 133 ARG A N 1
ATOM 1107 C CA . ARG A 1 133 ? 4.966 -4.808 -21.890 1.00 67.88 133 ARG A CA 1
ATOM 1108 C C . ARG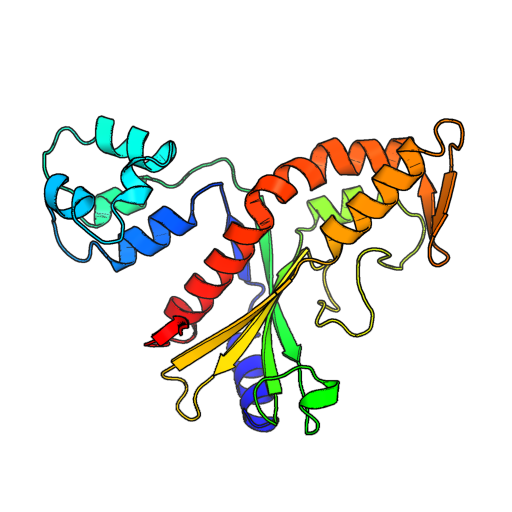 A 1 133 ? 5.575 -4.372 -20.577 1.00 67.88 133 ARG A C 1
ATOM 1110 O O . ARG A 1 133 ? 6.689 -3.868 -20.567 1.00 67.88 133 ARG A O 1
ATOM 1117 N N . SER A 1 134 ? 4.903 -4.674 -19.464 1.00 75.06 134 SER A N 1
ATOM 1118 C CA . SER A 1 134 ? 5.453 -4.427 -18.130 1.00 75.06 134 SER A CA 1
ATOM 1119 C C . SER A 1 134 ? 6.366 -5.586 -17.682 1.00 75.06 134 SER A C 1
ATOM 1121 O O . SER A 1 134 ? 5.870 -6.621 -17.225 1.00 75.06 134 SER A O 1
ATOM 1123 N N . PRO A 1 135 ? 7.709 -5.448 -17.738 1.00 81.19 135 PRO A N 1
ATOM 1124 C CA . PRO A 1 135 ? 8.658 -6.488 -17.320 1.00 81.19 135 PRO A CA 1
ATOM 1125 C C . PRO A 1 135 ? 8.603 -6.737 -15.813 1.00 81.19 135 PRO A C 1
ATOM 11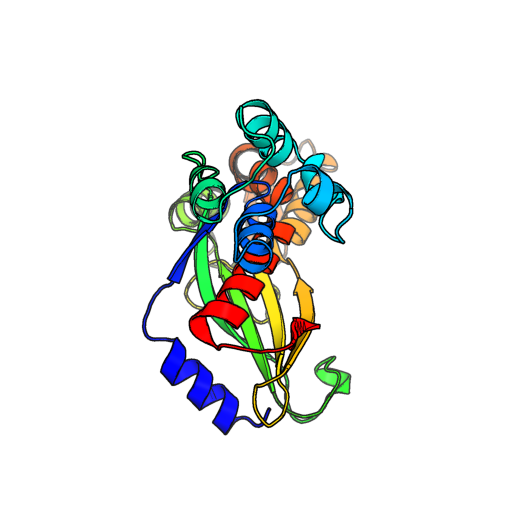27 O O . PRO A 1 135 ? 9.149 -7.720 -15.305 1.00 81.19 135 PRO A O 1
ATOM 1130 N N . PHE A 1 136 ? 7.967 -5.822 -15.091 1.00 89.31 136 PHE A N 1
ATOM 1131 C CA . PHE A 1 136 ? 7.938 -5.739 -13.647 1.00 89.31 136 PHE A CA 1
ATOM 1132 C C . PHE A 1 136 ? 6.708 -6.423 -13.038 1.00 89.31 136 PHE A C 1
ATOM 1134 O O . PHE A 1 136 ? 6.591 -6.475 -11.819 1.00 89.31 136 PHE A O 1
ATOM 1141 N N . THR A 1 137 ? 5.847 -7.036 -13.858 1.00 87.56 137 THR A N 1
ATOM 1142 C CA . THR A 1 137 ? 4.648 -7.766 -13.413 1.00 87.56 137 THR A CA 1
ATOM 1143 C C . THR A 1 137 ? 4.720 -9.252 -13.761 1.00 87.56 137 THR A C 1
ATOM 1145 O O . THR A 1 137 ? 5.365 -9.663 -14.732 1.00 87.56 137 THR A O 1
ATOM 1148 N N . PHE A 1 138 ? 4.098 -10.106 -12.948 1.00 86.50 138 PHE A N 1
ATOM 1149 C CA . PHE A 1 138 ? 3.933 -11.524 -13.272 1.00 86.50 138 PHE A CA 1
ATOM 1150 C C . PHE A 1 138 ? 2.532 -11.767 -13.831 1.00 86.50 138 PHE A C 1
ATOM 1152 O O . PHE A 1 138 ? 1.553 -11.327 -13.242 1.00 86.50 138 PHE A O 1
ATOM 1159 N N . TRP A 1 139 ? 2.439 -12.479 -14.957 1.00 83.12 139 TRP A N 1
ATOM 1160 C CA . TRP A 1 139 ? 1.174 -12.722 -15.665 1.00 83.12 139 TRP A CA 1
ATOM 1161 C C . TRP A 1 139 ? 0.120 -13.415 -14.796 1.00 83.12 139 TRP A C 1
ATOM 1163 O O . TRP A 1 139 ? -1.072 -13.203 -14.981 1.00 83.12 139 TRP A O 1
ATOM 1173 N N . GLY A 1 140 ? 0.566 -14.246 -13.856 1.00 87.12 140 GLY A N 1
ATOM 1174 C CA . GLY A 1 140 ? -0.304 -14.959 -12.937 1.00 87.12 140 GLY A CA 1
ATOM 1175 C C . GLY A 1 140 ? -0.564 -14.209 -11.641 1.00 87.12 140 GLY A C 1
ATOM 1176 O O . GLY A 1 140 ? -1.084 -14.845 -10.747 1.00 87.12 140 GLY A O 1
ATOM 1177 N N . HIS A 1 141 ? -0.155 -12.942 -11.492 1.00 92.94 141 HIS A N 1
ATOM 1178 C CA . HIS A 1 141 ? -0.388 -12.122 -10.297 1.00 92.94 141 HIS A CA 1
ATOM 1179 C C . HIS A 1 141 ? -1.549 -11.140 -10.516 1.00 92.94 141 HIS A C 1
ATOM 1181 O O . HIS A 1 141 ? -1.818 -10.754 -11.657 1.00 92.94 141 HIS A O 1
ATOM 1187 N N . PRO A 1 142 ? -2.246 -10.709 -9.448 1.00 93.31 142 PRO A N 1
ATOM 1188 C CA . PRO A 1 142 ? -3.443 -9.889 -9.565 1.00 93.31 142 PRO A CA 1
ATOM 1189 C C . PRO A 1 142 ? -3.069 -8.417 -9.776 1.00 93.31 142 PRO A C 1
ATOM 1191 O O . PRO A 1 142 ? -3.246 -7.579 -8.893 1.00 93.31 142 PRO A O 1
ATOM 1194 N N . VAL A 1 143 ? -2.545 -8.094 -10.957 1.00 92.62 143 VAL A N 1
ATOM 1195 C CA . VAL A 1 143 ? -2.181 -6.729 -11.366 1.00 92.62 143 VAL A CA 1
ATOM 1196 C C . VAL A 1 143 ? -3.328 -6.035 -12.103 1.00 92.62 143 VAL A C 1
ATOM 1198 O O . VAL A 1 143 ? -4.226 -6.676 -12.649 1.00 92.62 143 VAL A O 1
ATOM 1201 N N . SER A 1 144 ? -3.333 -4.705 -12.085 1.00 90.75 144 SER A N 1
ATOM 1202 C CA . SER A 1 144 ? -4.353 -3.901 -12.755 1.00 90.75 144 SER A CA 1
ATOM 1203 C C . SER A 1 144 ? -4.176 -3.956 -14.273 1.00 90.75 144 SER A C 1
ATOM 1205 O O . SER A 1 144 ? -3.068 -3.841 -14.786 1.00 90.75 144 SER A O 1
ATOM 1207 N N . SER A 1 145 ? -5.282 -4.060 -15.013 1.00 86.19 145 SER A N 1
ATOM 1208 C CA . SER A 1 145 ? -5.278 -3.952 -16.480 1.00 86.19 145 SER A CA 1
ATOM 1209 C C . SER A 1 145 ? -5.236 -2.506 -16.984 1.00 86.19 145 SER A C 1
ATOM 1211 O O . SER A 1 145 ? -5.074 -2.271 -18.177 1.00 86.19 145 SER A O 1
ATOM 1213 N N . LYS A 1 146 ? -5.417 -1.523 -16.091 1.00 85.25 146 LYS A N 1
ATOM 1214 C CA . LYS A 1 146 ? -5.528 -0.095 -16.440 1.00 85.25 146 LYS A CA 1
ATOM 1215 C C . LYS A 1 146 ? -4.326 0.733 -15.988 1.00 85.25 146 LYS A C 1
ATOM 1217 O O . LYS A 1 146 ? -4.209 1.894 -16.384 1.00 85.25 146 LYS A O 1
ATOM 1222 N N . ARG A 1 147 ? -3.502 0.196 -15.086 1.00 88.25 147 ARG A N 1
ATOM 1223 C CA . ARG A 1 147 ? -2.389 0.898 -14.441 1.00 88.25 147 ARG A CA 1
ATOM 1224 C C . ARG A 1 147 ? -1.247 -0.051 -14.127 1.00 88.25 147 ARG A C 1
ATOM 1226 O O . ARG A 1 147 ? -1.463 -1.224 -13.852 1.00 88.25 147 ARG A O 1
ATOM 1233 N N . ASN A 1 148 ? -0.048 0.508 -14.051 1.00 92.75 148 ASN A N 1
ATOM 1234 C CA . ASN A 1 148 ? 1.104 -0.176 -13.490 1.00 92.75 148 ASN A CA 1
ATOM 1235 C C . ASN A 1 148 ? 0.913 -0.383 -11.978 1.00 92.75 148 ASN A C 1
ATOM 1237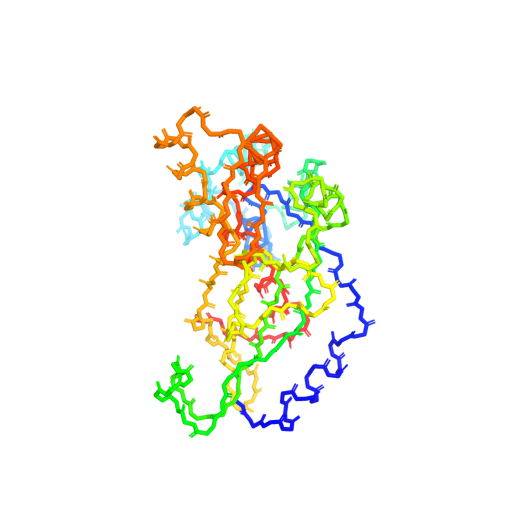 O O . ASN A 1 148 ? 0.823 0.584 -11.217 1.00 92.75 148 ASN A O 1
ATOM 1241 N N . THR A 1 149 ? 0.830 -1.640 -11.539 1.00 94.94 149 THR A N 1
ATOM 1242 C CA . THR A 1 149 ? 0.655 -1.998 -10.124 1.00 94.94 149 THR A CA 1
ATOM 1243 C C . THR A 1 149 ? 1.999 -2.009 -9.398 1.00 94.94 149 THR A C 1
ATOM 1245 O O . THR A 1 149 ? 2.909 -2.738 -9.787 1.00 94.94 149 THR A O 1
ATOM 1248 N N . LEU A 1 150 ? 2.113 -1.224 -8.323 1.00 96.50 150 LEU A N 1
ATOM 1249 C CA . LEU A 1 150 ? 3.270 -1.234 -7.426 1.00 96.50 150 LEU A CA 1
ATOM 1250 C C . LEU A 1 150 ? 3.211 -2.461 -6.510 1.00 96.50 150 LEU A C 1
ATOM 1252 O O . LEU A 1 150 ? 4.158 -3.243 -6.450 1.00 96.50 150 LEU A O 1
ATOM 1256 N N . ALA A 1 151 ? 2.094 -2.606 -5.799 1.00 97.56 151 ALA A N 1
ATOM 1257 C CA . ALA A 1 151 ? 1.884 -3.626 -4.781 1.00 97.56 151 ALA A CA 1
ATOM 1258 C C . ALA A 1 151 ? 0.409 -4.029 -4.711 1.00 97.56 151 ALA A C 1
ATOM 1260 O O . ALA A 1 151 ? -0.465 -3.319 -5.212 1.00 97.56 151 ALA A O 1
ATOM 1261 N N . TRP A 1 152 ? 0.131 -5.158 -4.074 1.00 97.81 152 TRP A N 1
ATOM 1262 C CA . TRP A 1 152 ? -1.228 -5.638 -3.864 1.00 97.81 152 TRP A CA 1
ATOM 1263 C C . TRP A 1 152 ? -1.364 -6.376 -2.532 1.00 97.81 152 TRP A C 1
ATOM 1265 O O . TRP A 1 152 ? -0.381 -6.869 -1.979 1.00 97.81 152 TRP A O 1
ATOM 1275 N N . SER A 1 153 ? -2.595 -6.418 -2.026 1.00 98.12 153 SER A N 1
ATOM 1276 C CA . SER A 1 153 ? -2.988 -7.058 -0.773 1.00 98.12 153 SER A CA 1
ATOM 1277 C C . SER A 1 153 ? -4.149 -8.018 -1.028 1.00 98.12 153 SER A C 1
ATOM 1279 O O . SER A 1 153 ? -5.155 -7.621 -1.624 1.00 98.12 153 SER A O 1
ATOM 1281 N N . ARG A 1 154 ? -4.003 -9.287 -0.632 1.00 97.12 154 ARG A N 1
ATOM 1282 C CA . ARG A 1 154 ? -5.017 -10.336 -0.802 1.00 97.12 154 ARG A CA 1
ATOM 1283 C C . ARG A 1 154 ? -5.849 -10.478 0.471 1.00 97.12 154 ARG A C 1
ATOM 1285 O O . ARG A 1 154 ? -5.310 -10.743 1.540 1.00 97.12 154 ARG A O 1
ATOM 1292 N N . LEU A 1 155 ? -7.165 -10.345 0.322 1.00 97.44 155 LEU A N 1
ATOM 1293 C CA . LEU A 1 155 ? -8.117 -10.206 1.421 1.00 97.44 155 LEU A CA 1
ATOM 1294 C C . LEU A 1 155 ? -9.092 -11.385 1.454 1.00 97.44 155 LEU A C 1
ATOM 1296 O O . LEU A 1 155 ? -9.880 -11.582 0.518 1.00 97.44 155 LEU A O 1
ATOM 1300 N N . ASP A 1 156 ? -9.054 -12.150 2.542 1.00 96.12 156 ASP A N 1
ATOM 1301 C CA . ASP A 1 156 ? -9.943 -13.284 2.772 1.00 96.12 156 ASP A CA 1
ATOM 1302 C C . ASP A 1 156 ? -10.999 -12.972 3.840 1.00 96.12 156 ASP A C 1
ATOM 1304 O O . ASP A 1 156 ? -10.715 -12.935 5.032 1.00 96.12 156 ASP A O 1
ATOM 1308 N N . PHE A 1 157 ? -12.239 -12.734 3.410 1.00 95.69 157 PHE A N 1
ATOM 1309 C CA . PHE A 1 157 ? -13.317 -12.273 4.296 1.00 95.69 157 PHE A CA 1
ATOM 1310 C C . PHE A 1 157 ? -14.060 -13.409 5.008 1.00 95.69 157 PHE A C 1
ATOM 1312 O O . PHE A 1 157 ? -14.309 -14.467 4.428 1.00 95.69 157 PHE A O 1
ATOM 1319 N N . SER A 1 158 ? -14.547 -13.201 6.225 1.00 94.12 158 SER A N 1
ATOM 1320 C CA . SER A 1 158 ? -15.544 -14.094 6.825 1.00 94.12 158 SER A CA 1
ATOM 1321 C C . SER A 1 158 ? -16.824 -14.154 5.971 1.00 94.12 158 SER A C 1
ATOM 1323 O O . SER A 1 158 ? -17.044 -13.354 5.061 1.00 94.12 158 SER A O 1
ATOM 1325 N N . LYS A 1 159 ? -17.689 -15.147 6.219 1.00 89.44 159 LYS A N 1
ATOM 1326 C CA . LYS A 1 159 ? -18.934 -15.310 5.438 1.00 89.44 159 LYS A CA 1
ATOM 1327 C C . LYS A 1 159 ? -19.895 -14.124 5.581 1.00 89.44 159 LYS A C 1
ATOM 1329 O O . LYS A 1 159 ? -20.690 -13.894 4.678 1.00 89.44 159 LYS A O 1
ATOM 1334 N N . ASP A 1 160 ? -19.832 -13.433 6.712 1.00 91.88 160 ASP A N 1
ATOM 1335 C CA . ASP A 1 160 ? -20.660 -12.288 7.092 1.00 91.88 160 ASP A CA 1
ATOM 1336 C C . ASP A 1 160 ? -19.932 -10.940 6.931 1.00 91.88 160 ASP A C 1
ATOM 1338 O O . ASP A 1 160 ? -20.474 -9.916 7.332 1.00 91.88 160 ASP A O 1
ATOM 1342 N N . PHE A 1 161 ? -18.717 -10.935 6.364 1.00 90.62 161 PHE A N 1
ATOM 1343 C CA . PHE A 1 161 ? -17.863 -9.754 6.164 1.00 90.62 161 PHE A CA 1
ATOM 1344 C C . PHE A 1 161 ? -17.472 -8.990 7.443 1.00 90.62 161 PHE A C 1
ATOM 1346 O O . PHE A 1 161 ? -16.937 -7.885 7.360 1.00 90.62 161 PHE A O 1
ATOM 1353 N N . SER A 1 162 ? -17.700 -9.564 8.629 1.00 94.06 162 SER A N 1
ATOM 1354 C CA . SER A 1 162 ? -17.311 -8.948 9.900 1.00 94.06 162 SER A CA 1
ATOM 1355 C C . SER A 1 162 ? -15.812 -9.064 10.191 1.00 94.06 162 SER A C 1
ATOM 1357 O O . SER A 1 162 ? -15.273 -8.232 10.926 1.00 94.06 162 SER A O 1
ATOM 1359 N N . GLU A 1 163 ? -15.135 -10.035 9.575 1.00 96.50 163 GLU A N 1
ATOM 1360 C CA . GLU A 1 163 ? -13.702 -10.278 9.718 1.00 96.50 163 GLU A CA 1
ATOM 1361 C C . GLU A 1 163 ? -13.017 -10.383 8.355 1.00 96.50 163 GLU A C 1
ATOM 1363 O O . GLU A 1 163 ? -13.618 -10.793 7.355 1.00 96.50 163 GLU A O 1
ATOM 1368 N N . VAL A 1 164 ? -11.729 -10.062 8.319 1.00 97.50 164 VAL A N 1
ATOM 1369 C CA . VAL A 1 164 ? -10.881 -10.252 7.144 1.00 97.50 164 VAL A CA 1
ATOM 1370 C C . VAL A 1 164 ? -9.474 -10.652 7.562 1.00 97.50 164 VAL A C 1
ATOM 1372 O O . VAL A 1 164 ? -8.903 -10.070 8.481 1.00 97.50 164 VAL A O 1
ATOM 1375 N N . LEU A 1 165 ? -8.917 -11.637 6.865 1.00 97.50 165 LEU A N 1
ATOM 1376 C CA . LEU A 1 165 ? -7.503 -11.979 6.923 1.00 97.50 165 LEU A CA 1
ATOM 1377 C C . LEU A 1 165 ? -6.785 -11.328 5.739 1.00 97.50 165 LEU A C 1
ATOM 1379 O O . LEU A 1 165 ? -7.140 -11.566 4.579 1.00 97.50 165 LEU A O 1
ATOM 1383 N N . ILE A 1 166 ? -5.760 -10.531 6.022 1.00 97.81 166 ILE A N 1
ATOM 1384 C CA . ILE A 1 166 ? -4.788 -10.085 5.029 1.00 97.81 166 ILE A CA 1
ATOM 1385 C C . ILE A 1 166 ? -3.821 -11.251 4.804 1.00 97.81 166 ILE A C 1
ATOM 1387 O O . ILE A 1 166 ? -2.800 -11.383 5.473 1.00 97.81 166 ILE A O 1
ATOM 1391 N N . GLU A 1 167 ? -4.163 -12.137 3.867 1.00 96.06 167 GLU A N 1
ATOM 1392 C CA . GLU A 1 167 ? -3.378 -13.353 3.617 1.00 96.06 167 GLU A CA 1
ATOM 1393 C C . GLU A 1 167 ? -1.972 -13.040 3.103 1.00 96.06 167 GLU A C 1
ATOM 1395 O O . GLU A 1 167 ? -1.020 -13.764 3.386 1.00 96.06 167 GLU A O 1
ATOM 1400 N N . GLU A 1 168 ? -1.851 -12.003 2.277 1.00 96.19 168 GLU A N 1
ATOM 1401 C CA . GLU A 1 168 ? -0.614 -11.718 1.575 1.00 96.19 168 GLU A CA 1
ATOM 1402 C C . GLU A 1 168 ? -0.538 -10.257 1.144 1.00 96.19 168 GLU A C 1
ATOM 1404 O O . GLU A 1 168 ? -1.486 -9.711 0.582 1.00 96.19 168 GLU A O 1
ATOM 1409 N N . VAL A 1 169 ? 0.633 -9.656 1.347 1.00 97.06 169 VAL A N 1
ATOM 1410 C CA . VAL A 1 169 ? 1.015 -8.363 0.784 1.00 97.06 169 VAL A CA 1
ATOM 1411 C C . VAL A 1 169 ? 2.261 -8.580 -0.062 1.00 97.06 169 VAL A C 1
ATOM 1413 O O . VAL A 1 169 ? 3.279 -9.065 0.434 1.00 97.06 169 VAL A O 1
ATOM 1416 N N . GLN A 1 170 ? 2.200 -8.219 -1.341 1.00 96.38 170 GLN A N 1
ATOM 1417 C CA . GLN A 1 170 ? 3.305 -8.438 -2.272 1.00 96.38 170 GLN A CA 1
ATOM 1418 C C . GLN A 1 170 ? 3.624 -7.216 -3.126 1.00 96.38 170 GLN A C 1
ATOM 1420 O O . GLN A 1 170 ? 2.779 -6.371 -3.421 1.00 96.38 170 GLN A O 1
ATOM 1425 N N . ASN A 1 171 ? 4.881 -7.180 -3.569 1.00 96.38 171 ASN A N 1
ATOM 1426 C CA . ASN A 1 171 ? 5.417 -6.212 -4.510 1.00 96.38 171 ASN A CA 1
ATOM 1427 C C . ASN A 1 171 ? 6.248 -6.936 -5.578 1.00 96.38 171 ASN A C 1
ATOM 1429 O O . ASN A 1 171 ? 7.341 -7.449 -5.314 1.00 96.38 171 ASN A O 1
ATOM 1433 N N . ASP A 1 172 ? 5.737 -6.973 -6.804 1.00 94.00 172 ASP A N 1
ATOM 1434 C CA . ASP A 1 172 ? 6.503 -7.492 -7.937 1.00 94.00 172 ASP A CA 1
ATOM 1435 C C . ASP A 1 172 ? 7.431 -6.447 -8.526 1.00 94.00 172 ASP A C 1
ATOM 1437 O O . ASP A 1 172 ? 8.548 -6.777 -8.938 1.00 94.00 172 ASP A O 1
ATOM 1441 N N . TRP A 1 173 ? 6.966 -5.198 -8.558 1.00 95.12 173 TRP A N 1
ATOM 1442 C CA . TRP A 1 173 ? 7.569 -4.176 -9.388 1.00 95.12 173 TRP A CA 1
ATOM 1443 C C . TRP A 1 173 ? 8.982 -3.831 -8.935 1.00 95.12 173 TRP A C 1
ATOM 1445 O O . TRP A 1 173 ? 9.938 -3.980 -9.696 1.00 95.12 173 TRP A O 1
ATOM 1455 N N . LEU A 1 174 ? 9.127 -3.442 -7.667 1.00 95.75 174 LEU A N 1
ATOM 1456 C CA . LEU A 1 174 ? 10.408 -3.078 -7.066 1.00 95.75 174 LEU A CA 1
ATOM 1457 C C . LEU A 1 174 ? 11.337 -4.285 -7.000 1.00 95.75 174 LEU A C 1
ATOM 1459 O O . LEU A 1 174 ? 12.500 -4.182 -7.374 1.00 95.75 174 LEU A O 1
ATOM 1463 N N . ARG A 1 175 ? 10.811 -5.456 -6.621 1.00 94.44 175 ARG A N 1
ATOM 1464 C CA . ARG A 1 175 ? 11.587 -6.702 -6.561 1.00 94.44 175 ARG A CA 1
ATOM 1465 C C . ARG A 1 175 ? 12.199 -7.061 -7.913 1.00 94.44 175 ARG A C 1
ATOM 1467 O O . ARG A 1 175 ? 13.313 -7.581 -7.977 1.00 94.44 175 ARG A O 1
ATOM 1474 N N . ARG A 1 176 ? 11.475 -6.840 -9.011 1.00 92.94 176 ARG A N 1
ATOM 1475 C CA . ARG A 1 176 ? 11.996 -7.081 -10.360 1.00 92.94 176 ARG A CA 1
ATOM 1476 C C . ARG A 1 176 ? 12.899 -5.957 -10.840 1.00 92.94 176 ARG A C 1
ATOM 1478 O O . ARG A 1 176 ? 13.915 -6.274 -11.449 1.00 92.94 176 ARG A O 1
ATOM 1485 N N . ALA A 1 177 ? 12.574 -4.703 -10.541 1.00 93.69 177 ALA A N 1
ATOM 1486 C CA . ALA A 1 177 ? 13.430 -3.562 -10.845 1.00 93.69 177 ALA A CA 1
ATOM 1487 C C . ALA A 1 177 ? 14.811 -3.707 -10.187 1.00 93.69 177 ALA A C 1
ATOM 1489 O O . ALA A 1 177 ? 15.818 -3.588 -10.877 1.00 93.69 177 ALA A O 1
ATOM 1490 N N . ASP A 1 178 ? 14.870 -4.104 -8.913 1.00 94.56 178 ASP A N 1
ATOM 1491 C CA . ASP A 1 178 ? 16.119 -4.417 -8.206 1.00 94.56 178 ASP A CA 1
ATOM 1492 C C . ASP A 1 178 ? 16.951 -5.460 -8.957 1.00 94.56 178 ASP A C 1
ATOM 1494 O O . ASP A 1 178 ? 18.144 -5.284 -9.182 1.00 94.56 178 ASP A O 1
ATOM 1498 N N . ARG A 1 179 ? 16.312 -6.541 -9.421 1.00 92.69 179 ARG A N 1
ATOM 1499 C CA . ARG A 1 179 ? 17.002 -7.591 -10.184 1.00 92.69 179 ARG A CA 1
ATOM 1500 C C . ARG A 1 179 ? 17.539 -7.099 -11.526 1.00 92.69 179 ARG A C 1
ATOM 1502 O O . ARG A 1 179 ? 18.443 -7.744 -12.046 1.00 92.69 179 ARG A O 1
ATOM 1509 N N . ILE A 1 180 ? 16.949 -6.066 -12.127 1.00 91.44 180 ILE A N 1
ATOM 1510 C CA . ILE A 1 180 ? 17.473 -5.448 -13.353 1.00 91.44 180 ILE A CA 1
ATOM 1511 C C . ILE A 1 180 ? 18.626 -4.508 -13.008 1.00 91.44 180 ILE A C 1
ATOM 1513 O O . ILE A 1 180 ? 19.664 -4.573 -13.661 1.00 91.44 180 ILE A O 1
ATOM 1517 N N . LEU A 1 181 ? 18.497 -3.709 -11.944 1.00 92.94 181 LEU A N 1
ATOM 1518 C CA . LEU A 1 181 ? 19.576 -2.842 -11.477 1.00 92.94 181 LEU A CA 1
ATOM 1519 C C . LEU A 1 181 ? 20.846 -3.650 -11.191 1.00 92.94 181 LEU A C 1
ATOM 1521 O O . LEU A 1 181 ? 21.895 -3.350 -11.753 1.00 92.94 181 LEU A O 1
ATOM 1525 N N . SER A 1 182 ? 20.729 -4.745 -10.434 1.00 93.12 182 SER A N 1
ATOM 1526 C CA . SER A 1 182 ? 21.867 -5.625 -10.142 1.00 93.12 182 SER A CA 1
ATOM 1527 C C . SER A 1 182 ? 22.490 -6.242 -11.396 1.00 93.12 182 SER A C 1
ATOM 1529 O O . SER A 1 182 ? 23.685 -6.522 -11.421 1.00 93.12 182 SER A O 1
ATOM 1531 N N . GLN A 1 183 ? 21.717 -6.445 -12.467 1.00 91.31 183 GLN A N 1
ATOM 1532 C CA . GLN A 1 183 ? 22.267 -6.923 -13.738 1.00 91.31 183 GLN A CA 1
ATOM 1533 C C . GLN A 1 183 ? 23.106 -5.846 -14.431 1.00 91.31 183 GLN A C 1
ATOM 1535 O O . GLN A 1 183 ? 24.184 -6.166 -14.927 1.00 91.31 183 GLN A O 1
ATOM 1540 N N . PHE A 1 184 ? 22.673 -4.584 -14.404 1.00 90.75 184 PHE A N 1
ATOM 1541 C CA . PHE A 1 184 ? 23.471 -3.458 -14.901 1.00 90.75 184 PHE A CA 1
ATOM 1542 C C . PHE A 1 184 ? 24.711 -3.165 -14.048 1.00 90.75 184 PHE A C 1
ATOM 1544 O O . PHE A 1 184 ? 25.699 -2.657 -14.571 1.00 90.75 184 PHE A O 1
ATOM 1551 N N . GLU A 1 185 ? 24.687 -3.472 -12.750 1.00 89.38 185 GLU A N 1
ATOM 1552 C CA . GLU A 1 185 ? 25.862 -3.344 -11.876 1.00 89.38 185 GLU A CA 1
ATOM 1553 C C . GLU A 1 185 ? 26.939 -4.391 -12.186 1.00 89.38 185 GLU A C 1
ATOM 1555 O O . GLU A 1 185 ? 28.131 -4.110 -12.049 1.00 89.38 185 GLU A O 1
ATOM 1560 N N . ILE A 1 186 ? 26.524 -5.584 -12.625 1.00 90.25 186 ILE A N 1
ATOM 1561 C CA . ILE A 1 186 ? 27.422 -6.650 -13.088 1.00 90.25 186 ILE A CA 1
ATOM 1562 C C . ILE A 1 186 ? 27.924 -6.350 -14.510 1.00 90.25 186 ILE A C 1
ATOM 1564 O O . ILE A 1 186 ? 29.096 -6.561 -14.809 1.00 90.25 186 ILE A O 1
ATOM 1568 N N . ARG A 1 187 ? 27.052 -5.833 -15.382 1.00 87.88 187 ARG A N 1
ATOM 1569 C CA . ARG A 1 187 ? 27.321 -5.538 -16.801 1.00 87.88 187 ARG A CA 1
ATOM 1570 C C . ARG A 1 187 ? 27.610 -4.051 -17.014 1.00 87.88 187 ARG A C 1
ATOM 1572 O O . ARG A 1 187 ? 26.864 -3.360 -17.701 1.00 87.88 187 ARG A O 1
ATOM 1579 N N . LYS A 1 188 ? 28.669 -3.539 -16.383 1.00 82.12 188 LYS A N 1
ATOM 1580 C CA . LYS A 1 188 ? 28.936 -2.087 -16.327 1.00 82.12 188 LYS A CA 1
ATOM 1581 C C . LYS A 1 188 ? 29.153 -1.428 -17.691 1.00 82.12 188 LYS A C 1
ATOM 1583 O O . LYS A 1 188 ? 28.850 -0.245 -17.813 1.00 82.12 188 LYS A O 1
ATOM 1588 N N . ASP A 1 189 ? 29.623 -2.190 -18.676 1.00 87.12 189 ASP A N 1
ATOM 1589 C CA . ASP A 1 189 ? 29.973 -1.691 -20.011 1.00 87.12 189 ASP A CA 1
ATOM 1590 C C . ASP A 1 189 ? 28.825 -1.830 -21.033 1.00 87.12 189 ASP A C 1
ATOM 1592 O O . ASP A 1 189 ? 28.944 -1.384 -22.174 1.00 87.12 189 ASP A O 1
ATOM 1596 N N . GLU A 1 190 ? 27.697 -2.442 -20.649 1.00 87.88 190 GLU A N 1
ATOM 1597 C CA . GLU A 1 190 ? 26.541 -2.615 -21.532 1.00 87.88 190 GLU A CA 1
ATOM 1598 C C . GLU A 1 190 ? 25.583 -1.419 -21.418 1.00 87.88 190 GLU A C 1
ATOM 1600 O O . GLU A 1 190 ? 24.906 -1.232 -20.408 1.00 87.88 190 GLU A O 1
ATOM 1605 N N . ALA A 1 191 ? 25.464 -0.638 -22.496 1.00 87.69 191 ALA A N 1
ATOM 1606 C CA . ALA A 1 191 ? 24.484 0.451 -22.587 1.00 87.69 191 ALA A CA 1
ATOM 1607 C C . ALA A 1 191 ? 23.029 -0.055 -22.654 1.00 87.69 191 ALA A C 1
ATOM 1609 O O . ALA A 1 191 ? 22.094 0.673 -22.314 1.00 87.69 191 ALA A O 1
ATOM 1610 N N . TYR A 1 192 ? 22.839 -1.302 -23.095 1.00 88.81 192 TYR A N 1
ATOM 1611 C CA . TYR A 1 192 ? 21.534 -1.932 -23.251 1.00 88.81 192 TYR A CA 1
ATOM 1612 C C . TYR A 1 192 ? 21.537 -3.352 -22.710 1.00 88.81 192 TYR A C 1
ATOM 1614 O O . TYR A 1 192 ? 22.510 -4.080 -22.869 1.00 88.81 192 TYR A O 1
ATOM 1622 N N . PHE A 1 193 ? 20.410 -3.764 -22.141 1.00 85.19 193 PHE A N 1
ATOM 1623 C CA . PHE A 1 193 ? 20.210 -5.117 -21.644 1.00 85.19 193 PHE A CA 1
ATOM 1624 C C . PHE A 1 193 ? 18.804 -5.610 -21.993 1.00 85.19 193 PHE A C 1
ATOM 1626 O O . PHE A 1 193 ? 17.827 -4.880 -21.822 1.00 85.19 193 PHE A O 1
ATOM 1633 N N . THR A 1 194 ? 18.690 -6.854 -22.461 1.00 86.94 194 THR A N 1
ATOM 1634 C CA . THR A 1 194 ? 17.402 -7.468 -22.806 1.00 86.94 194 THR A CA 1
ATOM 1635 C C . THR A 1 194 ? 16.971 -8.460 -21.734 1.00 86.94 194 THR A C 1
ATOM 1637 O O . THR A 1 194 ? 17.693 -9.408 -21.421 1.00 86.94 194 THR A O 1
ATOM 1640 N N . ARG A 1 195 ? 15.746 -8.319 -21.221 1.00 83.19 195 ARG A N 1
ATOM 1641 C CA . ARG A 1 195 ? 15.141 -9.291 -20.302 1.00 83.19 195 ARG A CA 1
ATOM 1642 C C . ARG A 1 195 ? 13.676 -9.506 -20.607 1.00 83.19 195 ARG A C 1
ATOM 1644 O O . ARG A 1 195 ? 12.921 -8.554 -20.738 1.00 83.19 195 ARG A O 1
ATOM 1651 N N . CYS A 1 196 ? 13.272 -10.774 -20.683 1.00 78.38 196 CYS A N 1
ATOM 1652 C CA . CYS A 1 196 ? 11.899 -11.164 -21.021 1.00 78.38 196 CYS A CA 1
ATOM 1653 C C . CYS A 1 196 ? 11.407 -10.536 -22.344 1.00 78.38 196 CYS A C 1
ATOM 1655 O O . CYS A 1 196 ? 10.233 -10.198 -22.469 1.00 78.38 196 CYS A O 1
ATOM 1657 N N . GLY A 1 197 ? 12.315 -10.362 -23.313 1.00 82.00 197 GLY A N 1
ATOM 1658 C CA . GLY A 1 197 ? 12.024 -9.720 -24.598 1.00 82.00 197 GLY A CA 1
ATOM 1659 C C . GLY A 1 197 ? 11.900 -8.195 -24.542 1.00 82.00 197 GLY A C 1
ATOM 1660 O O . GLY A 1 197 ? 11.441 -7.612 -25.512 1.00 82.00 197 GLY A O 1
ATOM 1661 N N . ILE A 1 198 ? 12.283 -7.557 -23.433 1.00 84.69 198 ILE A N 1
ATOM 1662 C CA . ILE A 1 198 ? 12.227 -6.104 -23.258 1.00 84.69 198 ILE A CA 1
ATOM 1663 C C . ILE A 1 198 ? 13.646 -5.554 -23.178 1.00 84.69 198 ILE A C 1
ATOM 1665 O O . ILE A 1 198 ? 14.454 -6.037 -22.381 1.00 84.69 198 ILE A O 1
ATOM 1669 N N . ASN A 1 199 ? 13.929 -4.548 -24.003 1.00 88.69 199 ASN A N 1
ATOM 1670 C CA . ASN A 1 199 ? 15.199 -3.833 -24.015 1.00 88.69 199 ASN A CA 1
ATOM 1671 C C . ASN A 1 199 ? 15.159 -2.667 -23.028 1.00 88.69 199 ASN A C 1
ATOM 1673 O O . ASN A 1 199 ? 14.239 -1.848 -23.053 1.00 88.69 199 ASN A O 1
ATOM 1677 N N . PHE A 1 200 ? 16.181 -2.594 -22.183 1.00 89.38 200 PHE A N 1
ATOM 1678 C CA . PHE A 1 200 ? 16.390 -1.526 -21.215 1.00 89.38 200 PHE A CA 1
ATOM 1679 C C . PHE A 1 200 ? 17.640 -0.752 -21.591 1.00 89.38 200 PHE A C 1
ATOM 1681 O O . PHE A 1 200 ? 18.682 -1.360 -21.831 1.00 89.38 200 PHE A O 1
ATOM 1688 N N . ASN A 1 201 ? 17.546 0.573 -21.591 1.00 90.88 201 ASN A N 1
ATOM 1689 C CA . ASN A 1 201 ? 18.716 1.441 -21.607 1.00 90.88 201 ASN A CA 1
ATOM 1690 C C . ASN A 1 201 ? 19.247 1.600 -20.171 1.00 90.88 201 ASN A C 1
ATOM 1692 O O . ASN A 1 201 ? 18.471 1.897 -19.260 1.00 90.88 201 ASN A O 1
ATOM 1696 N N . ALA A 1 202 ? 20.549 1.390 -19.973 1.00 90.50 202 ALA A N 1
ATOM 1697 C CA . ALA A 1 202 ? 21.173 1.383 -18.652 1.00 90.50 202 ALA A CA 1
ATOM 1698 C C . ALA A 1 202 ? 21.033 2.726 -17.922 1.00 90.50 202 ALA A C 1
ATOM 1700 O O . ALA A 1 202 ? 20.616 2.749 -16.764 1.00 90.50 202 ALA A O 1
ATOM 1701 N N . ASP A 1 203 ? 21.336 3.834 -18.598 1.00 91.56 203 ASP A N 1
ATOM 1702 C CA . ASP A 1 203 ? 21.339 5.167 -17.993 1.00 91.56 203 ASP A CA 1
ATOM 1703 C C . ASP A 1 203 ? 19.920 5.626 -17.657 1.00 91.56 203 ASP A C 1
ATOM 1705 O O . ASP A 1 203 ? 19.658 6.055 -16.533 1.00 91.56 203 ASP A O 1
ATOM 1709 N N . LEU A 1 204 ? 18.975 5.447 -18.588 1.00 92.56 204 LEU A N 1
ATOM 1710 C CA . LEU A 1 204 ? 17.569 5.793 -18.362 1.00 92.56 204 LEU A CA 1
ATOM 1711 C C . LEU A 1 204 ? 16.949 4.941 -17.250 1.00 92.56 204 LEU A C 1
ATOM 1713 O O . LEU A 1 204 ? 16.191 5.455 -16.429 1.00 92.56 204 LEU A O 1
ATOM 1717 N N . PHE A 1 205 ? 17.277 3.645 -17.192 1.00 93.00 205 PHE A N 1
ATOM 1718 C CA . PHE A 1 205 ? 16.793 2.777 -16.122 1.00 93.00 205 PHE A CA 1
ATOM 1719 C C . PHE A 1 205 ? 17.374 3.176 -14.760 1.00 93.00 205 PHE A C 1
ATOM 1721 O O . PHE A 1 205 ? 16.628 3.220 -13.783 1.00 93.00 205 PHE A O 1
ATOM 1728 N N . ARG A 1 206 ? 18.676 3.485 -14.681 1.00 93.75 206 ARG A N 1
ATOM 1729 C CA . ARG A 1 206 ? 19.318 3.944 -13.437 1.00 93.75 206 ARG A CA 1
ATOM 1730 C C . ARG A 1 206 ? 18.721 5.264 -12.954 1.00 93.75 206 ARG A C 1
ATOM 1732 O O . ARG A 1 206 ? 18.406 5.366 -11.772 1.00 93.75 206 ARG A O 1
ATOM 1739 N N . ASP A 1 207 ? 18.505 6.222 -13.855 1.00 93.62 207 ASP A N 1
ATOM 1740 C CA . ASP A 1 207 ? 17.854 7.496 -13.533 1.00 93.62 207 ASP A CA 1
ATOM 1741 C C . ASP A 1 207 ? 16.435 7.277 -12.994 1.00 93.62 207 ASP A C 1
ATOM 1743 O O . ASP A 1 207 ? 16.108 7.726 -11.897 1.00 93.62 207 ASP A O 1
ATOM 1747 N N . TYR A 1 208 ? 15.610 6.493 -13.692 1.00 94.25 208 TYR A N 1
ATOM 1748 C CA . TYR A 1 208 ? 14.268 6.127 -13.225 1.00 94.25 208 TYR A CA 1
ATOM 1749 C C . TYR A 1 208 ? 14.285 5.420 -11.863 1.00 94.25 208 TYR A C 1
ATOM 1751 O O . TYR A 1 208 ? 13.457 5.704 -10.991 1.00 94.25 208 TYR A O 1
ATOM 1759 N N . PHE A 1 209 ? 15.230 4.504 -11.655 1.00 94.75 209 PHE A N 1
ATOM 1760 C CA . PHE A 1 209 ? 15.341 3.780 -10.400 1.00 94.75 209 PHE A CA 1
ATOM 1761 C C . PHE A 1 209 ? 15.690 4.721 -9.240 1.00 94.75 209 PHE A C 1
ATOM 1763 O O . PHE A 1 209 ? 15.007 4.716 -8.215 1.00 94.75 209 PHE A O 1
ATOM 1770 N N . GLU A 1 210 ? 16.729 5.539 -9.400 1.00 93.75 210 GLU A N 1
ATOM 1771 C CA . GLU A 1 210 ? 17.231 6.430 -8.352 1.00 93.75 210 GLU A CA 1
ATOM 1772 C C . GLU A 1 210 ? 16.269 7.585 -8.055 1.00 93.75 210 GLU A C 1
ATOM 1774 O O . GLU A 1 210 ? 16.035 7.903 -6.888 1.00 93.75 210 GLU A O 1
ATOM 1779 N N . THR A 1 211 ? 15.671 8.184 -9.086 1.00 92.06 211 THR A N 1
ATOM 1780 C CA . THR A 1 211 ? 14.804 9.362 -8.930 1.00 92.06 211 THR A CA 1
ATOM 1781 C C . THR A 1 211 ? 13.379 9.011 -8.519 1.00 92.06 211 THR A C 1
ATOM 1783 O O . THR A 1 211 ? 12.752 9.784 -7.794 1.00 92.06 211 THR A O 1
ATOM 1786 N N . PHE A 1 212 ? 12.853 7.858 -8.951 1.00 92.38 212 PHE A N 1
ATOM 1787 C CA . PHE A 1 212 ? 11.446 7.512 -8.746 1.00 92.38 212 PHE A CA 1
ATOM 1788 C C . PHE A 1 212 ? 11.241 6.283 -7.855 1.00 92.38 212 PHE A C 1
ATOM 1790 O O . PHE A 1 212 ? 10.497 6.348 -6.872 1.00 92.38 212 PHE A O 1
ATOM 1797 N N . LEU A 1 213 ? 11.878 5.149 -8.167 1.00 94.88 213 LEU A N 1
ATOM 1798 C CA . LEU A 1 213 ? 11.611 3.900 -7.442 1.00 94.88 213 LEU A CA 1
ATOM 1799 C C . LEU A 1 213 ? 12.223 3.872 -6.043 1.00 94.88 213 LEU A C 1
ATOM 1801 O O . LEU A 1 213 ? 11.593 3.362 -5.117 1.00 94.88 213 LEU A O 1
ATOM 1805 N N . LYS A 1 214 ? 13.424 4.420 -5.864 1.00 94.44 214 LYS A N 1
ATOM 1806 C CA . LYS A 1 214 ? 14.145 4.393 -4.587 1.00 94.44 214 LYS A CA 1
ATOM 1807 C C . LYS A 1 214 ? 13.401 5.114 -3.452 1.00 94.44 214 LYS A C 1
ATOM 1809 O O . LYS A 1 214 ? 13.282 4.503 -2.388 1.00 94.44 214 LYS A O 1
ATOM 1814 N N . PRO A 1 215 ? 12.815 6.315 -3.644 1.00 92.62 215 PRO A N 1
ATOM 1815 C CA . PRO A 1 215 ? 11.931 6.917 -2.641 1.00 92.62 215 PRO A CA 1
ATOM 1816 C C . PRO A 1 215 ? 10.733 6.027 -2.277 1.00 92.62 215 PRO A C 1
ATOM 1818 O O . PRO A 1 215 ? 10.424 5.839 -1.102 1.00 92.62 215 PRO A O 1
ATOM 1821 N N . ILE A 1 216 ? 10.090 5.414 -3.276 1.00 94.56 216 ILE A N 1
ATOM 1822 C CA . ILE A 1 216 ? 8.912 4.555 -3.074 1.00 94.56 216 ILE A CA 1
ATOM 1823 C C . ILE A 1 216 ? 9.282 3.252 -2.357 1.00 94.56 216 ILE A C 1
ATOM 1825 O O . ILE A 1 216 ? 8.516 2.746 -1.537 1.00 94.56 216 ILE A O 1
ATOM 1829 N N . LYS A 1 217 ? 10.477 2.716 -2.608 1.00 95.19 217 LYS A N 1
ATOM 1830 C CA . LYS A 1 217 ? 10.971 1.490 -1.976 1.00 95.19 217 LYS A CA 1
ATOM 1831 C C . LYS A 1 217 ? 11.054 1.593 -0.453 1.00 95.19 217 LYS A C 1
ATOM 1833 O O . LYS A 1 217 ? 10.882 0.584 0.219 1.00 95.19 217 LYS A O 1
ATOM 1838 N N . ALA A 1 218 ? 11.255 2.791 0.090 1.00 91.06 218 ALA A N 1
ATOM 1839 C CA . ALA A 1 218 ? 11.301 3.019 1.532 1.00 91.06 218 ALA A CA 1
ATOM 1840 C C . ALA A 1 218 ? 9.916 3.078 2.213 1.00 91.06 218 ALA A C 1
ATOM 1842 O O . ALA A 1 218 ? 9.854 3.218 3.439 1.00 91.06 218 ALA A O 1
ATOM 1843 N N . LEU A 1 219 ? 8.818 3.040 1.447 1.00 94.25 219 LEU A N 1
ATOM 1844 C CA . LEU A 1 219 ? 7.461 3.244 1.971 1.00 94.25 219 LEU A CA 1
ATOM 1845 C C . LEU A 1 219 ? 6.376 2.347 1.367 1.00 94.25 219 LEU A C 1
ATOM 1847 O O . LEU A 1 219 ? 5.232 2.445 1.802 1.00 94.25 219 LEU A O 1
ATOM 1851 N N . TRP A 1 220 ? 6.675 1.542 0.341 1.00 96.50 220 TRP A N 1
ATOM 1852 C CA . TRP A 1 220 ? 5.644 0.814 -0.411 1.00 96.50 220 TRP A CA 1
ATOM 1853 C C . TRP A 1 220 ? 4.812 -0.111 0.479 1.00 96.50 220 TRP A C 1
ATOM 1855 O O . TRP A 1 220 ? 3.611 -0.234 0.255 1.00 96.50 220 TRP A O 1
ATOM 1865 N N . ASP A 1 221 ? 5.457 -0.740 1.460 1.00 96.75 221 ASP A N 1
ATOM 1866 C CA . ASP A 1 221 ? 4.899 -1.704 2.402 1.00 96.75 221 ASP A CA 1
ATOM 1867 C C . ASP A 1 221 ? 3.923 -1.022 3.358 1.00 96.75 221 ASP A C 1
ATOM 1869 O O . ASP A 1 221 ? 2.775 -1.445 3.492 1.00 96.75 221 ASP A O 1
ATOM 1873 N N . GLU A 1 222 ? 4.336 0.100 3.941 1.00 95.69 222 GLU A N 1
ATOM 1874 C CA . GLU A 1 222 ? 3.446 0.919 4.753 1.00 95.69 222 GLU A CA 1
ATOM 1875 C C . GLU A 1 222 ? 2.295 1.494 3.918 1.00 95.69 222 GLU A C 1
ATOM 1877 O O . GLU A 1 222 ? 1.166 1.554 4.396 1.00 95.69 222 GLU A O 1
ATOM 1882 N N . ALA A 1 223 ? 2.555 1.892 2.668 1.00 97.12 223 ALA A N 1
ATOM 1883 C CA . ALA A 1 223 ? 1.551 2.490 1.795 1.00 97.12 223 ALA A CA 1
ATOM 1884 C C . ALA A 1 223 ? 0.442 1.502 1.418 1.00 97.12 223 ALA A C 1
ATOM 1886 O O . ALA A 1 223 ? -0.735 1.839 1.547 1.00 97.12 223 ALA A O 1
ATOM 1887 N N . ILE A 1 224 ? 0.787 0.285 0.974 1.00 98.00 224 ILE A N 1
ATOM 1888 C CA . ILE A 1 224 ? -0.221 -0.734 0.637 1.00 98.00 224 ILE A CA 1
ATOM 1889 C C . ILE A 1 224 ? -0.968 -1.203 1.883 1.00 98.00 224 ILE A C 1
ATOM 1891 O O . ILE A 1 224 ? -2.183 -1.388 1.820 1.00 98.00 224 ILE A O 1
ATOM 1895 N N . LEU A 1 225 ? -0.281 -1.359 3.018 1.00 97.88 225 LEU A N 1
ATOM 1896 C CA . LEU A 1 225 ? -0.931 -1.797 4.247 1.00 97.88 225 LEU A CA 1
ATOM 1897 C C . LEU A 1 225 ? -1.871 -0.714 4.785 1.00 97.88 225 LEU A C 1
ATOM 1899 O O . LEU A 1 225 ? -3.011 -1.015 5.112 1.00 97.88 225 LEU A O 1
ATOM 1903 N N . CYS A 1 226 ? -1.454 0.553 4.793 1.00 97.12 226 CYS A N 1
ATOM 1904 C CA . CYS A 1 226 ? -2.311 1.668 5.197 1.00 97.12 226 CYS A CA 1
ATOM 1905 C C . CYS A 1 226 ? -3.518 1.823 4.266 1.00 97.12 226 CYS A C 1
ATOM 1907 O O . CYS A 1 226 ? -4.636 1.954 4.751 1.00 97.12 226 CYS A O 1
ATOM 1909 N N . ALA A 1 227 ? -3.318 1.738 2.945 1.00 97.19 227 ALA A N 1
ATOM 1910 C CA . ALA A 1 227 ? -4.418 1.749 1.979 1.00 97.19 227 ALA A CA 1
ATOM 1911 C C . ALA A 1 227 ? -5.393 0.589 2.219 1.00 97.19 227 ALA A C 1
ATOM 1913 O O . ALA A 1 227 ? -6.603 0.769 2.121 1.00 97.19 227 ALA A O 1
ATOM 1914 N N . THR A 1 228 ? -4.864 -0.588 2.564 1.00 97.69 228 THR A N 1
ATOM 1915 C CA . THR A 1 228 ? -5.664 -1.767 2.910 1.00 97.69 228 THR A CA 1
ATOM 1916 C C . THR A 1 228 ? -6.495 -1.527 4.158 1.00 97.69 228 THR A C 1
ATOM 1918 O O . THR A 1 228 ? -7.696 -1.771 4.136 1.00 97.69 228 THR A O 1
ATOM 1921 N N . LEU A 1 229 ? -5.886 -1.018 5.227 1.00 97.25 229 LEU A N 1
ATOM 1922 C CA . LEU A 1 229 ? -6.596 -0.737 6.469 1.00 97.25 229 LEU A CA 1
ATOM 1923 C C . LEU A 1 229 ? -7.670 0.336 6.267 1.00 97.25 229 LEU A C 1
ATOM 1925 O O . LEU A 1 229 ? -8.811 0.099 6.641 1.00 97.25 229 LEU A O 1
ATOM 1929 N N . GLU A 1 230 ? -7.336 1.452 5.612 1.00 95.31 230 GLU A N 1
ATOM 1930 C CA . GLU A 1 230 ? -8.293 2.518 5.281 1.00 95.31 230 GLU A CA 1
ATOM 1931 C C . GLU A 1 230 ? -9.477 1.978 4.467 1.00 95.31 230 GLU A C 1
ATOM 1933 O O . GLU A 1 230 ? -10.625 2.283 4.777 1.00 95.31 230 GLU A O 1
ATOM 1938 N N . PHE A 1 231 ? -9.219 1.138 3.461 1.00 95.19 231 PHE A N 1
ATOM 1939 C CA . PHE A 1 231 ? -10.271 0.515 2.659 1.00 95.19 231 PHE A CA 1
ATOM 1940 C C . PHE A 1 231 ? -11.172 -0.400 3.503 1.00 95.19 231 PHE A C 1
ATOM 1942 O O . PHE A 1 231 ? -12.397 -0.307 3.447 1.00 95.19 231 PHE A O 1
ATOM 1949 N N . LEU A 1 232 ? -10.580 -1.268 4.323 1.00 95.56 232 LEU A N 1
ATOM 1950 C CA . LEU A 1 232 ? -11.329 -2.216 5.147 1.00 95.56 232 LEU A CA 1
ATOM 1951 C C . LEU A 1 232 ? -12.170 -1.526 6.227 1.00 95.56 232 LEU A C 1
ATOM 1953 O O . LEU A 1 232 ? -13.290 -1.965 6.491 1.00 95.56 232 LEU A O 1
ATOM 1957 N N . THR A 1 233 ? -11.664 -0.458 6.844 1.00 94.06 233 THR A N 1
ATOM 1958 C CA . THR A 1 233 ? -12.390 0.255 7.903 1.00 94.06 233 THR A CA 1
ATOM 1959 C C . THR A 1 233 ? -13.416 1.233 7.348 1.00 94.06 233 THR A C 1
ATOM 1961 O O . THR A 1 233 ? -14.531 1.277 7.858 1.00 94.06 233 THR A O 1
ATOM 1964 N N . ASN A 1 234 ? -13.060 2.009 6.321 1.00 91.56 234 ASN A N 1
ATOM 1965 C CA . ASN A 1 234 ? -13.868 3.149 5.887 1.00 91.56 234 ASN A CA 1
ATOM 1966 C C . ASN A 1 234 ? -14.856 2.777 4.781 1.00 91.56 234 ASN A C 1
ATOM 1968 O O . AS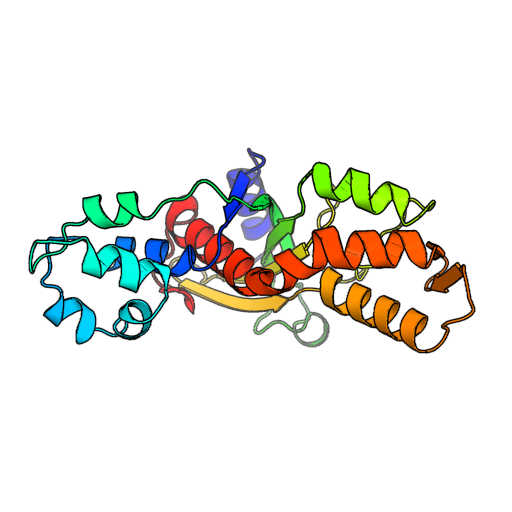N A 1 234 ? -15.968 3.295 4.776 1.00 91.56 234 ASN A O 1
ATOM 1972 N N . GLU A 1 235 ? -14.464 1.887 3.864 1.00 90.94 235 GLU A N 1
ATOM 1973 C CA . GLU A 1 235 ? -15.307 1.508 2.720 1.00 90.94 235 GLU A CA 1
ATOM 1974 C C . GLU A 1 235 ? -16.132 0.253 3.016 1.00 90.94 235 GLU A C 1
ATOM 1976 O O . GLU A 1 235 ? -17.298 0.170 2.639 1.00 90.94 235 GLU A O 1
ATOM 1981 N N . ILE A 1 236 ? -15.542 -0.733 3.702 1.00 92.00 236 ILE A N 1
ATOM 1982 C CA . ILE A 1 236 ? -16.233 -1.994 4.016 1.00 92.00 236 ILE A CA 1
ATOM 1983 C C . ILE A 1 236 ? -16.877 -1.978 5.408 1.00 92.00 236 ILE A C 1
ATOM 1985 O O . ILE A 1 236 ? -17.967 -2.518 5.586 1.00 92.00 236 ILE A O 1
ATOM 1989 N N . GLY A 1 237 ? -16.212 -1.390 6.406 1.00 93.12 237 GLY A N 1
ATOM 1990 C CA . GLY A 1 237 ? -16.676 -1.414 7.796 1.00 93.12 237 GLY A CA 1
ATOM 1991 C C . GLY A 1 237 ? -16.420 -2.745 8.513 1.00 93.12 237 GLY A C 1
ATOM 1992 O O . GLY A 1 237 ? -17.230 -3.170 9.342 1.00 93.12 237 GLY A O 1
ATOM 1993 N N . VAL A 1 238 ? -15.310 -3.423 8.197 1.00 94.88 238 VAL A N 1
ATOM 1994 C CA . VAL A 1 238 ? -14.919 -4.678 8.863 1.00 94.88 238 VAL A CA 1
ATOM 1995 C C . VAL A 1 238 ? -14.613 -4.426 10.345 1.00 94.88 238 VAL A C 1
ATOM 1997 O O . VAL A 1 238 ? -14.008 -3.415 10.700 1.00 94.88 238 VAL A O 1
ATOM 2000 N N . LYS A 1 239 ? -14.998 -5.360 11.224 1.00 93.75 239 LYS A N 1
ATOM 2001 C CA . LYS A 1 239 ? -14.787 -5.249 12.679 1.00 93.75 239 LYS A CA 1
ATOM 2002 C C . LYS A 1 239 ? -13.427 -5.776 13.123 1.00 93.75 239 LYS A C 1
ATOM 2004 O O . LYS A 1 239 ? -12.826 -5.219 14.040 1.00 93.75 239 LYS A O 1
ATOM 2009 N N . HIS A 1 240 ? -12.961 -6.852 12.494 1.00 96.25 240 HIS A N 1
ATOM 2010 C CA . HIS A 1 240 ? -11.710 -7.516 12.850 1.00 96.25 240 HIS A CA 1
ATOM 2011 C C . HIS A 1 240 ? -10.831 -7.729 11.619 1.00 96.25 240 HIS A C 1
ATOM 2013 O O . HIS A 1 240 ? -11.269 -8.283 10.613 1.00 96.25 240 HIS A O 1
ATOM 2019 N N . ILE A 1 241 ? -9.584 -7.277 11.708 1.00 96.88 241 ILE A N 1
ATOM 2020 C CA . ILE A 1 241 ? -8.577 -7.407 10.654 1.00 96.88 241 ILE A CA 1
ATOM 2021 C C . ILE A 1 241 ? -7.425 -8.228 11.233 1.00 96.88 241 ILE A C 1
ATOM 2023 O O . ILE A 1 241 ? -6.911 -7.874 12.298 1.00 96.88 241 ILE A O 1
ATOM 2027 N N . TYR A 1 242 ? -7.053 -9.306 10.543 1.00 95.19 242 TYR A N 1
ATOM 2028 C CA . TYR A 1 242 ? -5.978 -10.233 10.907 1.00 95.19 242 TYR A CA 1
ATOM 2029 C C . TYR A 1 242 ? -4.837 -10.185 9.898 1.00 95.19 242 TYR A C 1
ATOM 2031 O O . TYR A 1 242 ? -5.133 -10.077 8.686 1.00 95.19 242 TYR A O 1
#

pLDDT: mean 90.43, std 7.04, range [55.03, 98.12]

Foldseek 3Di:
DAPVVQVVVQVVVVPDFPKDKDDPPVLLLVVVLVVQPAKDFPVVCCVDPSVVVCVPPLVVVLVVVPPDRIDGSVSSVVSDDDPIAIWTKHKWKFFAQDCVVRVHPDHHMWIKIFTFHDPVLVVLVVVFWVDPDQPQDDPRDGADPVGHTQKMWTWDADPVRQEIERPDIDGSRLVVLVVVLVVCVVVVPDQWDDDPNIIGGNVSSVCSCVVPVVVCVVCVRVRNVSVVVCCSCPVRNHNYYD